Protein AF-A0A926A8Y8-F1 (afdb_monomer_lite)

Foldseek 3Di:
DDDDDDDDPPPLFDADEDDDDDDDDDDDDDDDDPPDVPPLAAPDDPLVVLVVLLPDDPVVNVVVLPPDDPVVSVVSVVVSVVLVPDDPVVSVVSSVSVLLCVLQVVLLVDPDPVVSLVSLVSHPPVNSVVSVVVVVVSVPDDPVVSVVVNVVVVVSCVVCYPDDPPPVPDPVVPDDPVRVVVVVVVVVVVVPDPPVSD

Sequence (198 aa):
MSPGFPKLLAAWLLLMGMGVEAQDQVPGVPAAASVRTIPTRALKSPVENFRRLLAMTVEERTGAMAIYPPLAREKLLTKLQEYQLLPEPLRELRLQSTELRWYLLPLLKMSDVAARTERVKSIPDPYQKLVATRLEEWDIWPPTLKQEVLDYESTMHYLVGRNAEVQPQLGVENLSAAERADLDRKAERWGKMPDGQR

Structure (mmCIF, N/CA/C/O backbone):
data_AF-A0A926A8Y8-F1
#
_entry.id   AF-A0A926A8Y8-F1
#
loop_
_atom_site.group_PDB
_atom_site.id
_atom_site.type_symbol
_atom_site.label_atom_id
_atom_site.label_alt_id
_atom_site.label_comp_id
_atom_site.label_asym_id
_atom_site.label_entity_id
_atom_site.label_seq_id
_atom_site.pdbx_PDB_ins_code
_atom_site.Cartn_x
_atom_site.Cartn_y
_atom_site.Cartn_z
_atom_site.occupancy
_atom_site.B_iso_or_equiv
_atom_site.auth_seq_id
_atom_site.auth_comp_id
_atom_site.auth_asym_id
_atom_site.auth_atom_id
_atom_site.pdbx_PDB_model_num
ATOM 1 N N . MET A 1 1 ? -11.874 -16.887 -33.356 1.00 31.03 1 MET A N 1
ATOM 2 C CA . MET A 1 1 ? -10.577 -16.347 -32.889 1.00 31.03 1 MET A CA 1
ATOM 3 C C . MET A 1 1 ? -10.766 -15.683 -31.528 1.00 31.03 1 MET A C 1
ATOM 5 O O . MET A 1 1 ? -11.366 -14.624 -31.433 1.00 31.03 1 MET A O 1
ATOM 9 N N . SER A 1 2 ? -10.346 -16.378 -30.476 1.00 39.59 2 SER A N 1
ATOM 10 C CA . SER A 1 2 ? -10.076 -15.913 -29.102 1.00 39.59 2 SER A CA 1
ATOM 11 C C . SER A 1 2 ? -9.370 -17.082 -28.408 1.00 39.59 2 SER A C 1
ATOM 13 O O . SER A 1 2 ? -9.675 -18.230 -28.745 1.00 39.59 2 SER A O 1
ATOM 15 N N . PRO A 1 3 ? -8.352 -16.821 -27.576 1.00 39.19 3 PRO A N 1
ATOM 16 C CA . PRO A 1 3 ? -8.559 -16.532 -26.148 1.00 39.19 3 PRO A CA 1
ATOM 17 C C . PRO A 1 3 ? -7.738 -15.294 -25.710 1.00 39.19 3 PRO A C 1
ATOM 19 O O . PRO A 1 3 ? -6.712 -14.985 -26.294 1.00 39.19 3 PRO A O 1
ATOM 22 N N . GLY A 1 4 ? -8.174 -14.444 -24.780 1.00 38.84 4 GLY A N 1
ATOM 23 C CA . GLY A 1 4 ? -8.329 -14.768 -23.365 1.00 38.84 4 GLY A CA 1
ATOM 24 C C . GLY A 1 4 ? -7.036 -14.460 -22.591 1.00 38.84 4 GLY A C 1
ATOM 25 O O . GLY A 1 4 ? -6.309 -15.385 -22.258 1.00 38.84 4 GLY A O 1
ATOM 26 N N . PHE A 1 5 ? -6.767 -13.184 -22.278 1.00 30.95 5 PHE A N 1
ATOM 27 C CA . PHE A 1 5 ? -5.850 -12.798 -21.192 1.00 30.95 5 PHE A CA 1
ATOM 28 C C . PHE A 1 5 ? -6.639 -11.978 -20.156 1.00 30.95 5 PHE A C 1
ATOM 30 O O . PHE A 1 5 ? -6.952 -10.809 -20.386 1.00 30.95 5 PHE A O 1
ATOM 37 N N . PRO A 1 6 ? -7.095 -12.628 -19.071 1.00 33.34 6 PRO A N 1
ATOM 38 C CA . PRO A 1 6 ? -8.153 -12.125 -18.212 1.00 33.34 6 PRO A CA 1
ATOM 39 C C . PRO A 1 6 ? -7.613 -11.211 -17.099 1.00 33.34 6 PRO A C 1
ATOM 41 O O . PRO A 1 6 ? -6.613 -11.504 -16.458 1.00 33.34 6 PRO A O 1
ATOM 44 N N . LYS A 1 7 ? -8.362 -10.146 -16.796 1.00 29.64 7 LYS A N 1
ATOM 45 C CA . LYS A 1 7 ? -8.773 -9.798 -15.421 1.00 29.64 7 LYS A CA 1
ATOM 46 C C . LYS A 1 7 ? -7.689 -9.724 -14.318 1.00 29.64 7 LYS A C 1
ATOM 48 O O . LYS A 1 7 ? -7.940 -10.203 -13.218 1.00 29.64 7 LYS A O 1
ATOM 53 N N . LEU A 1 8 ? -6.540 -9.077 -14.538 1.00 30.83 8 LEU A N 1
ATOM 54 C CA . LEU A 1 8 ? -5.579 -8.794 -13.444 1.00 30.83 8 LEU A CA 1
ATOM 55 C C . LEU A 1 8 ? -5.272 -7.306 -13.204 1.00 30.83 8 LEU A C 1
ATOM 57 O O . LEU A 1 8 ? -4.588 -6.973 -12.241 1.00 30.83 8 LEU A O 1
ATOM 61 N N . LEU A 1 9 ? -5.837 -6.398 -14.003 1.00 31.86 9 LEU A N 1
ATOM 62 C CA . LEU A 1 9 ? -5.645 -4.951 -13.822 1.00 31.86 9 LEU A CA 1
ATOM 63 C C . LEU A 1 9 ? -6.634 -4.308 -12.831 1.00 31.86 9 LEU A C 1
ATOM 65 O O . LEU A 1 9 ? -6.373 -3.227 -12.317 1.00 31.86 9 LEU A O 1
ATOM 69 N N . ALA A 1 10 ? -7.740 -4.980 -12.495 1.00 26.48 10 ALA A N 1
ATOM 70 C CA . ALA A 1 10 ? -8.815 -4.388 -11.690 1.00 26.48 10 ALA A CA 1
ATOM 71 C C . ALA A 1 10 ? -8.616 -4.476 -10.160 1.00 26.48 10 ALA A C 1
ATOM 73 O O . ALA A 1 10 ? -9.370 -3.857 -9.416 1.00 26.48 10 ALA A O 1
ATOM 74 N N . ALA A 1 11 ? -7.614 -5.212 -9.667 1.00 29.72 11 ALA A N 1
ATOM 75 C CA . ALA A 1 11 ? -7.401 -5.394 -8.223 1.00 29.72 11 ALA A CA 1
ATOM 76 C C . ALA A 1 11 ? -6.380 -4.419 -7.605 1.00 29.72 11 ALA A C 1
ATOM 78 O O . ALA A 1 11 ? -6.250 -4.353 -6.386 1.00 29.72 11 ALA A O 1
ATOM 79 N N . TRP A 1 12 ? -5.655 -3.646 -8.420 1.00 31.98 12 TRP A N 1
ATOM 80 C CA . TRP A 1 12 ? -4.458 -2.922 -7.969 1.00 31.98 12 TRP A CA 1
ATOM 81 C C . TRP A 1 12 ? -4.709 -1.548 -7.328 1.00 31.98 12 TRP A C 1
ATOM 83 O O . TRP A 1 12 ? -3.766 -0.871 -6.921 1.00 31.98 12 TRP A O 1
ATOM 93 N N . LEU A 1 13 ? -5.966 -1.118 -7.206 1.00 32.69 13 LEU A N 1
ATOM 94 C CA . LEU A 1 13 ? -6.271 0.310 -7.067 1.00 32.69 13 LEU A CA 1
ATOM 95 C C . LEU A 1 13 ? -7.016 0.765 -5.832 1.00 32.69 13 LEU A C 1
ATOM 97 O O . LEU A 1 13 ? -7.046 1.964 -5.564 1.00 32.69 13 LEU A O 1
ATOM 101 N N . LEU A 1 14 ? -7.600 -0.144 -5.062 1.00 34.31 14 LEU A N 1
ATOM 102 C CA . LEU A 1 14 ? -8.613 0.273 -4.094 1.00 34.31 14 LEU A CA 1
ATOM 103 C C . LEU A 1 14 ? -8.111 0.485 -2.664 1.00 34.31 14 LEU A C 1
ATOM 105 O O . LEU A 1 14 ? -8.901 0.488 -1.725 1.00 34.31 14 LEU A O 1
ATOM 109 N N . LEU A 1 15 ? -6.806 0.645 -2.459 1.00 33.22 15 LEU A N 1
ATOM 110 C CA . LEU A 1 15 ? -6.232 0.650 -1.116 1.00 33.22 15 LEU A CA 1
ATOM 111 C C . LEU A 1 15 ? -5.221 1.774 -0.942 1.00 33.22 15 LEU A C 1
ATOM 113 O O . LEU A 1 15 ? -4.021 1.554 -0.813 1.00 33.22 15 LEU A O 1
ATOM 117 N N . MET A 1 16 ? -5.738 3.003 -0.955 1.00 43.19 16 MET A N 1
ATOM 118 C CA . MET A 1 16 ? -4.988 4.197 -0.584 1.00 43.19 16 MET A CA 1
ATOM 119 C C . MET A 1 16 ? -5.448 4.801 0.732 1.00 43.19 16 MET A C 1
ATOM 121 O O . MET A 1 16 ? -6.629 4.826 1.063 1.00 43.19 16 MET A O 1
ATOM 125 N N . GLY A 1 17 ? -4.459 5.307 1.460 1.00 31.89 17 GLY A N 1
ATOM 126 C CA . GLY A 1 17 ? -4.623 6.134 2.638 1.00 31.89 17 GLY A CA 1
ATOM 127 C C . GLY A 1 17 ? -3.340 6.148 3.459 1.00 31.89 17 GLY A C 1
ATOM 128 O O . GLY A 1 17 ? -3.076 5.180 4.161 1.00 31.89 17 GLY A O 1
ATOM 129 N N . MET A 1 18 ? -2.626 7.279 3.399 1.00 35.69 18 MET A N 1
ATOM 130 C CA . MET A 1 18 ? -1.526 7.739 4.273 1.00 35.69 18 MET A CA 1
ATOM 131 C C . MET A 1 18 ? -0.094 7.626 3.724 1.00 35.69 18 MET A C 1
ATOM 133 O O . MET A 1 18 ? 0.638 6.684 4.011 1.00 35.69 18 MET A O 1
ATOM 137 N N . GLY A 1 19 ? 0.327 8.672 3.006 1.00 31.27 19 GLY A N 1
ATOM 138 C CA . GLY A 1 19 ? 1.721 9.117 2.972 1.00 31.27 19 GLY A CA 1
ATOM 139 C C . GLY A 1 19 ? 1.883 10.308 3.923 1.00 31.27 19 GLY A C 1
ATOM 140 O O . GLY A 1 19 ? 1.059 11.218 3.903 1.00 31.27 19 GLY A O 1
ATOM 141 N N . VAL A 1 20 ? 2.905 10.277 4.778 1.00 32.19 20 VAL A N 1
ATOM 142 C CA . VAL A 1 20 ? 3.382 11.438 5.545 1.00 32.19 20 VAL A CA 1
ATOM 143 C C . VAL A 1 20 ? 4.711 11.852 4.920 1.00 32.19 20 VAL A C 1
ATOM 145 O O . VAL A 1 20 ? 5.621 11.029 4.818 1.00 32.19 20 VAL A O 1
ATOM 148 N N . GLU A 1 21 ? 4.787 13.100 4.461 1.00 32.12 21 GLU A N 1
ATOM 149 C CA . GLU A 1 21 ? 5.974 13.725 3.871 1.00 32.12 21 GLU A CA 1
ATOM 150 C C . GLU A 1 21 ? 7.050 13.959 4.943 1.00 32.12 21 GLU A C 1
ATOM 152 O O . GLU A 1 21 ? 6.774 14.510 6.010 1.00 32.12 21 GLU A O 1
ATOM 157 N N . ALA A 1 22 ? 8.283 13.536 4.658 1.00 29.80 22 ALA A N 1
ATOM 158 C CA . ALA A 1 22 ? 9.459 13.881 5.447 1.00 29.80 22 ALA A CA 1
ATOM 159 C C . ALA A 1 22 ? 10.091 15.153 4.865 1.00 29.80 22 ALA A C 1
ATOM 161 O O . ALA A 1 22 ? 10.384 15.216 3.674 1.00 29.80 22 ALA A O 1
ATOM 162 N N . GLN A 1 23 ? 10.260 16.159 5.719 1.00 30.84 23 GLN A N 1
ATOM 163 C CA . GLN A 1 23 ? 10.780 17.487 5.404 1.00 30.84 23 GLN A CA 1
ATOM 164 C C . GLN A 1 23 ? 12.300 17.475 5.165 1.00 30.84 23 GLN A C 1
ATOM 166 O O . GLN A 1 23 ? 13.050 16.884 5.943 1.00 30.84 23 GLN A O 1
ATOM 171 N N . ASP A 1 24 ? 12.726 18.183 4.117 1.00 32.88 24 ASP A N 1
ATOM 172 C CA . ASP A 1 24 ? 14.119 18.479 3.767 1.00 32.88 24 ASP A CA 1
ATOM 173 C C . ASP A 1 24 ? 14.806 19.413 4.779 1.00 32.88 24 ASP A C 1
ATOM 175 O O . ASP A 1 24 ? 14.234 20.413 5.219 1.00 32.88 24 ASP A O 1
ATOM 179 N N . GLN A 1 25 ? 16.089 19.149 5.054 1.00 31.81 25 GLN A N 1
ATOM 180 C CA . GLN A 1 25 ? 17.046 20.140 5.557 1.00 31.81 25 GLN A CA 1
ATOM 181 C C . GLN A 1 25 ? 18.398 20.006 4.837 1.00 31.81 25 GLN A C 1
ATOM 183 O O . GLN A 1 25 ? 18.942 18.915 4.686 1.00 31.81 25 GLN A O 1
ATOM 188 N N . VAL A 1 26 ? 18.952 21.153 4.437 1.00 33.50 26 VAL A N 1
ATOM 189 C CA . VAL A 1 26 ? 20.251 21.381 3.769 1.00 33.50 26 VAL A CA 1
ATOM 190 C C . VAL A 1 26 ? 20.835 22.677 4.379 1.00 33.50 26 VAL A C 1
ATOM 192 O O . VAL A 1 26 ? 20.026 23.512 4.793 1.00 33.50 26 VAL A O 1
ATOM 195 N N . PRO A 1 27 ? 22.150 23.004 4.338 1.00 49.44 27 PRO A N 1
ATOM 196 C CA . PRO A 1 27 ? 23.402 22.223 4.403 1.00 49.44 27 PRO A CA 1
ATOM 197 C C . PRO A 1 27 ? 24.376 22.729 5.509 1.00 49.44 27 PRO A C 1
ATOM 199 O O . PRO A 1 27 ? 24.229 23.838 6.016 1.00 49.44 27 PRO A O 1
ATOM 202 N N . GLY A 1 28 ? 25.482 22.008 5.764 1.00 29.62 28 GLY A N 1
ATOM 203 C CA . GLY A 1 28 ? 26.740 22.681 6.141 1.00 29.62 28 GLY A CA 1
ATOM 204 C C . GLY A 1 28 ? 27.790 21.892 6.939 1.00 29.62 28 GLY A C 1
ATOM 205 O O . GLY A 1 28 ? 27.567 21.561 8.095 1.00 29.62 28 GLY A O 1
ATOM 206 N N . VAL A 1 29 ? 28.989 21.806 6.335 1.00 37.28 29 VAL A N 1
ATOM 207 C CA . VAL A 1 29 ? 30.358 21.608 6.888 1.00 37.28 29 VAL A CA 1
ATOM 208 C C . VAL A 1 29 ? 30.982 20.190 6.758 1.00 37.28 29 VAL A C 1
ATOM 210 O O . VAL A 1 29 ? 30.296 19.197 6.994 1.00 37.28 29 VAL A O 1
ATOM 213 N N . PRO A 1 30 ? 32.267 20.070 6.315 1.00 44.66 30 PRO A N 1
ATOM 214 C CA . PRO A 1 30 ? 32.766 18.912 5.568 1.00 44.66 30 PRO A CA 1
ATOM 215 C C . PRO A 1 30 ? 33.781 18.002 6.301 1.00 44.66 30 PRO A C 1
ATOM 217 O O . PRO A 1 30 ? 34.385 18.371 7.301 1.00 44.66 30 PRO A O 1
ATOM 220 N N . ALA A 1 31 ? 34.013 16.850 5.655 1.00 41.25 31 ALA A N 1
ATOM 221 C CA . ALA A 1 31 ? 35.246 16.053 5.562 1.00 41.25 31 ALA A CA 1
ATOM 222 C C . ALA A 1 31 ? 35.848 15.375 6.815 1.00 41.25 31 ALA A C 1
ATOM 224 O O . ALA A 1 31 ? 36.650 15.955 7.536 1.00 41.25 31 ALA A O 1
ATOM 225 N N . ALA A 1 32 ? 35.612 14.059 6.920 1.00 34.44 32 ALA A N 1
ATOM 226 C CA . ALA A 1 32 ? 36.650 13.032 7.124 1.00 34.44 32 ALA A CA 1
ATOM 227 C C . ALA A 1 32 ? 36.037 11.640 6.858 1.00 34.44 32 ALA A C 1
ATOM 229 O O . ALA A 1 32 ? 35.383 11.050 7.718 1.00 34.44 32 ALA A O 1
ATOM 230 N N . ALA A 1 33 ? 36.196 11.121 5.636 1.00 39.91 33 ALA A N 1
ATOM 231 C CA . ALA A 1 33 ? 35.603 9.853 5.212 1.00 39.91 33 ALA A CA 1
ATOM 232 C C . ALA A 1 33 ? 36.414 8.652 5.728 1.00 39.91 33 ALA A C 1
ATOM 234 O O . ALA A 1 33 ? 37.215 8.060 5.012 1.00 39.91 33 ALA A O 1
ATOM 235 N N . SER A 1 34 ? 36.179 8.263 6.981 1.00 39.78 34 SER A N 1
ATOM 236 C CA . SER A 1 34 ? 36.327 6.856 7.358 1.00 39.78 34 SER A CA 1
ATOM 237 C C . SER A 1 34 ? 35.150 6.106 6.749 1.00 39.78 34 SER A C 1
ATOM 239 O O . SER A 1 34 ? 34.004 6.396 7.099 1.00 39.78 34 SER A O 1
ATOM 241 N N . VAL A 1 35 ? 35.414 5.156 5.848 1.00 39.28 35 VAL A N 1
ATOM 242 C CA . VAL A 1 35 ? 34.403 4.211 5.351 1.00 39.28 35 VAL A CA 1
ATOM 243 C C . VAL A 1 35 ? 34.016 3.299 6.514 1.00 39.28 35 VAL A C 1
ATOM 245 O O . VAL A 1 35 ? 34.482 2.175 6.663 1.00 39.28 35 VAL A O 1
ATOM 248 N N . ARG A 1 36 ? 33.178 3.828 7.404 1.00 33.25 36 ARG A N 1
ATOM 249 C CA . ARG A 1 36 ? 32.334 3.024 8.268 1.00 33.25 36 ARG A CA 1
ATOM 250 C C . ARG A 1 36 ? 31.289 2.445 7.333 1.00 33.25 36 ARG A C 1
ATOM 252 O O . ARG A 1 36 ? 30.508 3.196 6.755 1.00 33.25 36 ARG A O 1
ATOM 259 N N . THR A 1 37 ? 31.284 1.129 7.159 1.00 34.84 37 THR A N 1
ATOM 260 C CA . THR A 1 37 ? 30.117 0.416 6.642 1.00 34.84 37 THR A CA 1
ATOM 261 C C . THR A 1 37 ? 28.975 0.693 7.612 1.00 34.84 37 THR A C 1
ATOM 263 O O . THR A 1 37 ? 28.837 0.026 8.637 1.00 34.84 37 THR A O 1
ATOM 266 N N . ILE A 1 38 ? 28.225 1.765 7.357 1.00 33.25 38 ILE A N 1
ATOM 267 C CA . ILE A 1 38 ? 27.002 2.070 8.085 1.00 33.25 38 ILE A CA 1
ATOM 268 C C . ILE A 1 38 ? 26.079 0.891 7.776 1.00 33.25 38 ILE A C 1
ATOM 270 O O . ILE A 1 38 ? 25.809 0.662 6.595 1.00 33.25 38 ILE A O 1
ATOM 274 N N . PRO A 1 39 ? 25.630 0.111 8.776 1.00 42.34 39 PRO A N 1
ATOM 275 C CA . PRO A 1 39 ? 24.645 -0.923 8.518 1.00 42.34 39 PRO A CA 1
ATOM 276 C C . PRO A 1 39 ? 23.452 -0.243 7.852 1.00 42.34 39 PRO A C 1
ATOM 278 O O . PRO A 1 39 ? 22.905 0.725 8.388 1.00 42.34 39 PRO A O 1
ATOM 281 N N . THR A 1 40 ? 23.105 -0.699 6.651 1.00 44.09 40 THR A N 1
ATOM 282 C CA . THR A 1 40 ? 21.963 -0.224 5.877 1.00 44.09 40 THR A CA 1
ATOM 283 C C . THR A 1 40 ? 20.723 -0.381 6.748 1.00 44.09 40 THR A C 1
ATOM 285 O O . THR A 1 40 ? 20.179 -1.471 6.906 1.00 44.09 40 THR A O 1
ATOM 288 N N . ARG A 1 41 ? 20.299 0.708 7.399 1.00 54.09 41 ARG A N 1
ATOM 289 C CA . ARG A 1 41 ? 19.090 0.708 8.220 1.00 54.09 41 ARG A CA 1
ATOM 290 C C . ARG A 1 41 ? 17.930 0.424 7.276 1.00 54.09 41 ARG A C 1
ATOM 292 O O . ARG A 1 41 ? 17.658 1.232 6.387 1.00 54.09 41 ARG A O 1
ATOM 299 N N . ALA A 1 42 ? 17.284 -0.725 7.462 1.00 60.97 42 ALA A N 1
ATOM 300 C CA . ALA A 1 42 ? 16.111 -1.086 6.686 1.00 60.97 42 ALA A CA 1
ATOM 301 C C . ALA A 1 42 ? 15.094 0.063 6.737 1.00 60.97 42 ALA A C 1
ATOM 303 O O . ALA A 1 42 ? 14.841 0.632 7.807 1.00 60.97 42 ALA A O 1
ATOM 304 N N . LEU A 1 43 ? 14.537 0.434 5.584 1.00 66.88 43 LEU A N 1
ATOM 305 C CA . LEU A 1 43 ? 13.449 1.407 5.547 1.00 66.88 43 LEU A CA 1
ATOM 306 C C . LEU A 1 43 ? 12.246 0.788 6.254 1.00 66.88 43 LEU A C 1
ATOM 308 O O . LEU A 1 43 ? 11.627 -0.145 5.740 1.00 66.88 43 LEU A O 1
ATOM 312 N N . LYS A 1 44 ? 11.903 1.302 7.431 1.00 78.38 44 LYS A N 1
ATOM 313 C CA . LYS A 1 44 ? 10.702 0.862 8.135 1.00 78.38 44 LYS A CA 1
ATOM 314 C C . LYS A 1 44 ? 9.471 1.449 7.463 1.00 78.38 44 LYS A C 1
ATOM 316 O O . LYS A 1 44 ? 9.370 2.663 7.297 1.00 78.38 44 LYS A O 1
ATOM 321 N N . SER A 1 45 ? 8.553 0.578 7.064 1.00 85.88 45 SER A N 1
ATOM 322 C CA . SER A 1 45 ? 7.272 0.981 6.497 1.00 85.88 45 SER A CA 1
ATOM 323 C C . SER A 1 45 ? 6.366 1.577 7.582 1.00 85.88 45 SER A C 1
ATOM 325 O O . SER A 1 45 ? 6.337 1.063 8.705 1.00 85.88 45 SER A O 1
ATOM 327 N N . PRO A 1 46 ? 5.550 2.599 7.268 1.00 85.69 46 PRO A N 1
ATOM 328 C CA . PRO A 1 46 ? 4.468 3.048 8.145 1.00 85.69 46 PRO A CA 1
ATOM 329 C C . PRO A 1 46 ? 3.502 1.917 8.539 1.00 85.69 46 PRO A C 1
ATOM 331 O O . PRO A 1 46 ? 2.918 1.957 9.624 1.00 85.69 46 PRO A O 1
ATOM 334 N N . VAL A 1 47 ? 3.376 0.879 7.699 1.00 89.94 47 VAL A N 1
ATOM 335 C CA . VAL A 1 47 ? 2.545 -0.306 7.965 1.00 89.94 47 VAL A CA 1
ATOM 336 C C . VAL A 1 47 ? 3.043 -1.086 9.186 1.00 89.94 47 VAL A C 1
ATOM 338 O O . VAL A 1 47 ? 2.224 -1.579 9.957 1.00 89.94 47 VAL A O 1
ATOM 341 N N . GLU A 1 48 ? 4.354 -1.134 9.443 1.00 89.00 48 GLU A N 1
ATOM 342 C CA . GLU A 1 48 ? 4.919 -1.771 10.644 1.00 89.00 48 GLU A CA 1
ATOM 343 C C . GLU A 1 48 ? 4.393 -1.102 11.922 1.00 89.00 48 GLU A C 1
ATOM 345 O O . GLU A 1 48 ? 4.025 -1.767 12.892 1.00 89.00 48 GLU A O 1
ATOM 350 N N . ASN A 1 49 ? 4.328 0.231 11.927 1.00 88.06 49 ASN A N 1
ATOM 351 C CA . ASN A 1 49 ? 3.793 0.973 13.062 1.00 88.06 49 ASN A CA 1
ATOM 352 C C . ASN A 1 49 ? 2.273 0.797 13.189 1.00 88.06 49 ASN A C 1
ATOM 354 O O . ASN A 1 49 ? 1.761 0.629 14.293 1.00 88.06 49 ASN A O 1
ATOM 358 N N . PHE A 1 50 ? 1.553 0.767 12.067 1.00 92.12 50 PHE A N 1
ATOM 359 C CA . PHE A 1 50 ? 0.115 0.500 12.063 1.00 92.12 50 PHE A CA 1
ATOM 360 C C . P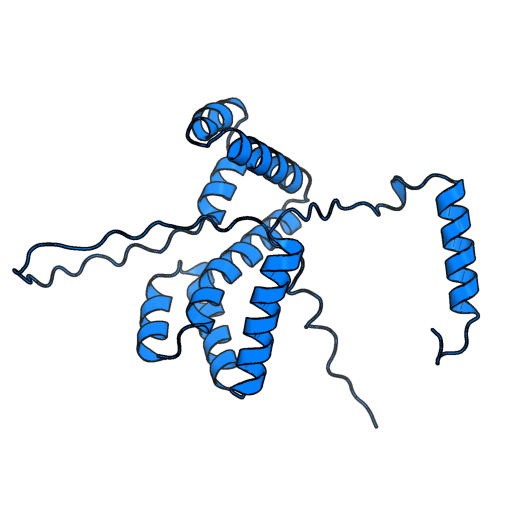HE A 1 50 ? -0.217 -0.906 12.595 1.00 92.12 50 PHE A C 1
ATOM 362 O O . PHE A 1 50 ? -1.127 -1.051 13.407 1.00 92.12 50 PHE A O 1
ATOM 369 N N . ARG A 1 51 ? 0.570 -1.931 12.230 1.00 93.69 51 ARG A N 1
ATOM 370 C CA . ARG A 1 51 ? 0.464 -3.285 12.802 1.00 93.69 51 ARG A CA 1
ATOM 371 C C . ARG A 1 51 ? 0.662 -3.282 14.316 1.00 93.69 51 ARG A C 1
ATOM 373 O O . ARG A 1 51 ? -0.113 -3.916 15.025 1.00 93.69 51 ARG A O 1
ATOM 380 N N . ARG A 1 52 ? 1.652 -2.535 14.820 1.00 92.31 52 ARG A N 1
ATOM 381 C CA . ARG A 1 52 ? 1.864 -2.374 16.269 1.00 92.31 52 ARG A CA 1
ATOM 382 C C . ARG A 1 52 ? 0.642 -1.761 16.954 1.00 92.31 52 ARG A C 1
ATOM 384 O O . ARG A 1 52 ? 0.182 -2.302 17.950 1.00 92.31 52 ARG A O 1
ATOM 391 N N . LEU A 1 53 ? 0.069 -0.699 16.389 1.00 92.31 53 LEU A N 1
ATOM 392 C CA . LEU A 1 53 ? -1.135 -0.058 16.933 1.00 92.31 53 LEU A CA 1
ATOM 393 C C . LEU A 1 53 ? -2.373 -0.972 16.913 1.00 92.31 53 LEU A C 1
ATOM 395 O O . LEU A 1 53 ? -3.192 -0.904 17.831 1.00 92.31 53 LEU A O 1
ATOM 399 N N . LEU A 1 54 ? -2.509 -1.825 15.891 1.00 93.50 54 LEU A N 1
ATOM 400 C CA . LEU A 1 54 ? -3.577 -2.828 15.810 1.00 93.50 54 LEU A CA 1
ATOM 401 C C . LEU A 1 54 ? -3.460 -3.909 16.890 1.00 93.50 54 LEU A C 1
ATOM 403 O O . LEU A 1 54 ? -4.488 -4.399 17.352 1.00 93.50 54 LEU A O 1
ATOM 407 N N . ALA A 1 55 ? -2.233 -4.276 17.267 1.00 94.00 55 ALA A N 1
ATOM 408 C CA . ALA A 1 55 ? -1.955 -5.307 18.265 1.00 94.00 55 ALA A CA 1
ATOM 409 C C . ALA A 1 55 ? -2.028 -4.803 19.720 1.00 94.00 55 ALA A C 1
ATOM 411 O O . ALA A 1 55 ? -2.198 -5.611 20.627 1.00 94.00 55 ALA A O 1
ATOM 412 N N . MET A 1 56 ? -1.903 -3.491 19.942 1.00 93.38 56 MET A N 1
ATOM 413 C CA . MET A 1 56 ? -1.985 -2.865 21.269 1.00 93.38 56 MET A CA 1
ATOM 414 C C . MET A 1 56 ? -3.387 -2.941 21.881 1.00 93.38 56 MET A C 1
ATOM 416 O O . MET A 1 56 ? -4.396 -2.835 21.165 1.00 93.38 56 MET A O 1
ATOM 420 N N . THR A 1 57 ? -3.438 -2.991 23.217 1.00 90.94 57 THR A N 1
ATOM 421 C CA . THR A 1 57 ? -4.680 -2.758 23.972 1.00 90.94 57 THR A CA 1
ATOM 422 C C . THR A 1 57 ? -5.147 -1.304 23.836 1.00 90.94 57 THR A C 1
ATOM 424 O O . THR A 1 57 ? -4.433 -0.436 23.322 1.00 90.94 57 THR A O 1
ATOM 427 N N . VAL A 1 58 ? -6.369 -1.008 24.286 1.00 87.56 58 VAL A N 1
ATOM 428 C CA . VAL A 1 58 ? -6.931 0.353 24.227 1.00 87.56 58 VAL A CA 1
ATOM 429 C C . VAL A 1 58 ? -6.095 1.332 25.066 1.00 87.56 58 VAL A C 1
ATOM 431 O O . VAL A 1 58 ? -5.850 2.467 24.646 1.00 87.56 58 VAL A O 1
ATOM 434 N N . GLU A 1 59 ? -5.602 0.882 26.216 1.00 88.12 59 GLU A N 1
ATOM 435 C CA . GLU A 1 59 ? -4.799 1.663 27.158 1.00 88.12 59 GLU A CA 1
ATOM 436 C C . GLU A 1 59 ? -3.418 1.983 26.572 1.00 88.12 59 GLU A C 1
ATOM 438 O O . GLU A 1 59 ? -3.023 3.150 26.505 1.00 88.12 59 GLU A O 1
ATOM 443 N N . GLU A 1 60 ? -2.712 0.966 26.067 1.00 91.62 60 GLU A N 1
ATOM 444 C CA . GLU A 1 60 ? -1.402 1.121 25.420 1.00 91.62 60 GLU A CA 1
ATOM 445 C C . GLU A 1 60 ? -1.489 2.040 24.199 1.00 91.62 60 GLU A C 1
ATOM 447 O O . GLU A 1 60 ? -0.663 2.940 24.005 1.00 91.62 60 GLU A O 1
ATOM 452 N N . ARG A 1 61 ? -2.542 1.856 23.395 1.00 92.38 61 ARG A N 1
ATOM 453 C CA . ARG A 1 61 ? -2.795 2.661 22.204 1.00 92.38 61 ARG A CA 1
ATOM 454 C C . ARG A 1 61 ? -3.026 4.123 22.558 1.00 92.38 61 ARG A C 1
ATOM 456 O O . ARG A 1 61 ? -2.498 4.988 21.869 1.00 92.38 61 ARG A O 1
ATOM 463 N N . THR A 1 62 ? -3.760 4.424 23.628 1.00 87.38 62 THR A N 1
ATOM 464 C CA . THR A 1 62 ? -4.016 5.813 24.047 1.00 87.38 62 THR A CA 1
ATOM 465 C C . THR A 1 62 ? -2.709 6.561 24.322 1.00 87.38 62 THR A C 1
ATOM 467 O O . THR A 1 62 ? -2.525 7.678 23.834 1.00 87.38 62 THR A O 1
ATOM 470 N N . GLY A 1 63 ? -1.765 5.916 25.017 1.00 87.56 63 GLY A N 1
ATOM 471 C CA . GLY A 1 63 ? -0.426 6.465 25.242 1.00 87.56 63 GLY A CA 1
ATOM 472 C C . GLY A 1 63 ? 0.364 6.634 23.942 1.00 87.56 63 GLY A C 1
ATOM 473 O O . GLY A 1 63 ? 0.888 7.715 23.668 1.00 87.56 63 GLY A O 1
ATOM 474 N N . ALA A 1 64 ? 0.389 5.605 23.089 1.00 86.62 64 ALA A N 1
ATOM 475 C CA . ALA A 1 64 ? 1.074 5.658 21.795 1.00 86.62 64 ALA A CA 1
ATOM 476 C C . ALA A 1 64 ? 0.492 6.723 20.847 1.00 86.62 64 ALA A C 1
ATOM 478 O O . ALA A 1 64 ? 1.207 7.268 20.008 1.00 86.62 64 ALA A O 1
ATOM 479 N N . MET A 1 65 ? -0.796 7.053 20.982 1.00 85.12 65 MET A N 1
ATOM 480 C CA . MET A 1 65 ? -1.477 8.029 20.135 1.00 85.12 65 MET A CA 1
ATOM 481 C C . MET A 1 65 ? -1.269 9.491 20.558 1.00 85.12 65 MET A C 1
ATOM 483 O O . MET A 1 65 ? -1.600 10.403 19.789 1.00 85.12 65 MET A O 1
ATOM 487 N N . ALA A 1 66 ? -0.698 9.733 21.741 1.00 87.44 66 ALA A N 1
ATOM 488 C CA . ALA A 1 66 ? -0.463 11.075 22.271 1.00 87.44 66 ALA A CA 1
ATOM 489 C C . ALA A 1 66 ? 0.474 11.915 21.384 1.00 87.44 66 ALA A C 1
ATOM 491 O O . ALA A 1 66 ? 0.317 13.132 21.315 1.00 87.44 66 ALA A O 1
ATOM 492 N N . ILE A 1 67 ? 1.385 11.264 20.651 1.00 84.12 67 ILE A N 1
ATOM 493 C CA . ILE A 1 67 ? 2.359 11.921 19.765 1.00 84.12 67 ILE A CA 1
ATOM 494 C C . ILE A 1 67 ? 1.739 12.487 18.477 1.00 84.12 67 ILE A C 1
ATOM 496 O O . ILE A 1 67 ? 2.375 13.286 17.794 1.00 84.12 67 ILE A O 1
ATOM 500 N N . TYR A 1 68 ? 0.522 12.066 18.116 1.00 81.31 68 TYR A N 1
ATOM 501 C CA . TYR A 1 68 ? -0.123 12.494 16.874 1.00 81.31 68 TYR A CA 1
ATOM 502 C C . TYR A 1 68 ? -0.980 13.750 17.084 1.00 81.31 68 TYR A C 1
ATOM 504 O O . TYR A 1 68 ? -1.716 13.817 18.079 1.00 81.31 68 TYR A O 1
ATOM 512 N N . PRO A 1 69 ? -0.971 14.698 16.123 1.00 86.25 69 PRO A N 1
ATOM 513 C CA . PRO A 1 69 ? -1.916 15.811 16.085 1.00 86.25 69 PRO A CA 1
ATOM 514 C C . PRO A 1 69 ? -3.378 15.330 16.072 1.00 86.25 69 PRO A C 1
ATOM 516 O O . PRO A 1 69 ? -3.643 14.247 15.542 1.00 86.25 69 PRO A O 1
ATOM 519 N N . PRO A 1 70 ? -4.345 16.130 16.566 1.00 84.00 70 PRO A N 1
ATOM 520 C CA . PRO A 1 70 ? -5.739 15.700 16.721 1.00 84.00 70 PRO A CA 1
ATOM 521 C C . PRO A 1 70 ? -6.365 15.114 15.448 1.00 84.00 70 PRO A C 1
ATOM 523 O O . PRO A 1 70 ? -6.866 13.993 15.470 1.00 84.00 70 PRO A O 1
ATOM 526 N N . LEU A 1 71 ? -6.240 15.813 14.315 1.00 80.44 71 LEU A N 1
ATOM 527 C CA . LEU A 1 71 ? -6.802 15.363 13.037 1.00 80.44 71 LEU A CA 1
ATOM 528 C C . LEU A 1 71 ? -6.151 14.065 12.528 1.00 80.44 71 LEU A C 1
ATOM 530 O O . LEU A 1 71 ? -6.816 13.198 11.966 1.00 80.44 71 LEU A O 1
ATOM 534 N N . ALA A 1 72 ? -4.839 13.910 12.721 1.00 78.06 72 ALA A N 1
ATOM 535 C CA . ALA A 1 72 ? -4.133 12.689 12.337 1.00 78.06 72 ALA A CA 1
ATOM 536 C C . ALA A 1 72 ? -4.543 11.509 13.231 1.00 78.06 72 ALA A C 1
ATOM 538 O O . ALA A 1 72 ? -4.725 10.396 12.740 1.00 78.06 72 ALA A O 1
ATOM 539 N N . ARG A 1 73 ? -4.736 11.766 14.531 1.00 84.94 73 ARG A N 1
ATOM 540 C CA . ARG A 1 73 ? -5.203 10.778 15.506 1.00 84.94 73 ARG A CA 1
ATOM 541 C C . ARG A 1 73 ? -6.595 10.259 15.153 1.00 84.94 73 ARG A C 1
ATOM 543 O O . ARG A 1 73 ? -6.785 9.049 15.135 1.00 84.94 73 ARG A O 1
ATOM 550 N N . GLU A 1 74 ? -7.534 11.145 14.838 1.00 84.75 74 GLU A N 1
ATOM 551 C CA . GLU A 1 74 ? -8.903 10.783 14.445 1.00 84.75 74 GLU A CA 1
ATOM 552 C C . GLU A 1 74 ? -8.923 9.886 13.200 1.00 84.75 74 GLU A C 1
ATOM 554 O O . GLU A 1 74 ? -9.520 8.805 13.204 1.00 84.75 74 GLU A O 1
ATOM 559 N N . LYS A 1 75 ? -8.182 10.275 12.155 1.00 81.75 75 LYS A N 1
ATOM 560 C CA . LYS A 1 75 ? -8.053 9.468 10.935 1.00 81.75 75 LYS A CA 1
ATOM 561 C C . LYS A 1 75 ? -7.424 8.101 11.214 1.00 81.75 75 LYS A C 1
ATOM 563 O O . LYS A 1 75 ? -7.864 7.091 10.666 1.00 81.75 75 LYS A O 1
ATOM 568 N N . LEU A 1 76 ? -6.404 8.058 12.070 1.00 83.81 76 LEU A N 1
ATOM 569 C CA . LEU A 1 76 ? -5.724 6.819 12.434 1.00 83.81 76 LEU A CA 1
ATOM 570 C C . LEU A 1 76 ? -6.633 5.891 13.253 1.00 83.81 76 LEU A C 1
ATOM 572 O O . LEU A 1 76 ? -6.672 4.699 12.968 1.00 83.81 76 LEU A O 1
ATOM 576 N N . LEU A 1 77 ? -7.406 6.425 14.205 1.00 87.94 77 LEU A N 1
ATOM 577 C CA . LEU A 1 77 ? -8.414 5.668 14.962 1.00 87.94 77 LEU A CA 1
ATOM 578 C C . LEU A 1 77 ? -9.477 5.069 14.044 1.00 87.94 77 LEU A C 1
ATOM 580 O O . LEU A 1 77 ? -9.760 3.876 14.143 1.00 87.94 77 LEU A O 1
ATOM 584 N N . THR A 1 78 ? -9.996 5.870 13.114 1.00 87.25 78 THR A N 1
ATOM 585 C CA . THR A 1 78 ? -10.979 5.421 12.118 1.00 87.25 78 THR A CA 1
ATOM 586 C C . THR A 1 78 ? -10.427 4.250 11.304 1.00 87.25 78 THR A C 1
ATOM 588 O O . THR A 1 78 ? -11.067 3.206 11.186 1.00 87.25 78 THR A O 1
ATOM 591 N N . LYS A 1 79 ? -9.180 4.354 10.821 1.00 86.06 79 LYS A N 1
ATOM 592 C CA . LYS A 1 79 ? -8.526 3.254 10.099 1.00 86.06 79 LYS A CA 1
ATOM 593 C C . LYS A 1 79 ? -8.270 2.029 10.970 1.00 86.06 79 LYS A C 1
ATOM 595 O O . LYS A 1 79 ? -8.438 0.914 10.488 1.00 86.06 79 LYS A O 1
ATOM 600 N N . LEU A 1 80 ? -7.889 2.195 12.235 1.00 90.62 80 LEU A N 1
ATOM 601 C CA . LEU A 1 80 ? -7.731 1.058 13.145 1.00 90.62 80 LEU A CA 1
ATOM 602 C C . LEU A 1 80 ? -9.055 0.307 13.315 1.00 90.62 80 LEU A C 1
ATOM 604 O O . LEU A 1 80 ? -9.062 -0.917 13.201 1.00 90.62 80 LEU A O 1
ATOM 608 N N . GLN A 1 81 ? -10.167 1.025 13.494 1.00 90.75 81 GLN A N 1
ATOM 609 C CA . GLN A 1 81 ? -11.497 0.424 13.587 1.00 90.75 81 GLN A CA 1
ATOM 610 C C . GLN A 1 81 ? -11.878 -0.320 12.298 1.00 90.75 81 GLN A C 1
ATOM 612 O O . GLN A 1 81 ? -12.287 -1.477 12.370 1.00 90.75 81 GLN A O 1
ATOM 617 N N . GLU A 1 82 ? -11.675 0.288 11.122 1.00 88.06 82 GLU A N 1
ATOM 618 C CA . GLU A 1 82 ? -11.911 -0.377 9.830 1.00 88.06 82 GLU A CA 1
ATOM 619 C C . GLU A 1 82 ? -11.162 -1.714 9.731 1.00 88.06 82 GLU A C 1
ATOM 621 O O . GLU A 1 82 ? -11.740 -2.725 9.342 1.00 88.06 82 GLU A O 1
ATOM 626 N N . TYR A 1 83 ? -9.876 -1.743 10.096 1.00 90.62 83 TYR A N 1
ATOM 627 C CA . TYR A 1 83 ? -9.071 -2.963 10.007 1.00 90.62 83 TYR A CA 1
ATOM 628 C C . TYR A 1 83 ? -9.458 -3.993 11.069 1.00 90.62 83 TYR A C 1
ATOM 630 O O . TYR A 1 8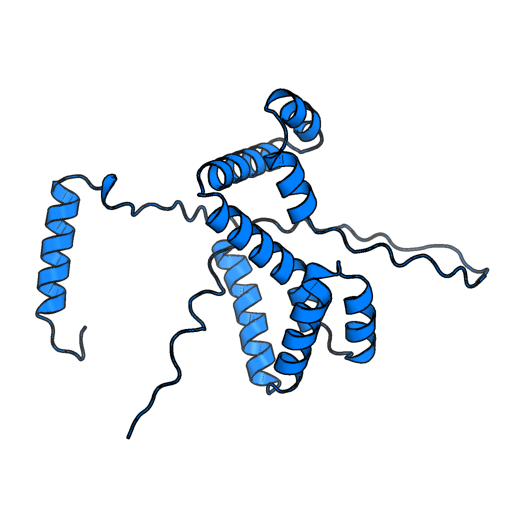3 ? -9.441 -5.185 10.770 1.00 90.62 83 TYR A O 1
ATOM 638 N N . GLN A 1 84 ? -9.837 -3.569 12.278 1.00 91.44 84 GLN A N 1
ATOM 639 C CA . GLN A 1 84 ? -10.315 -4.470 13.333 1.00 91.44 84 GLN A CA 1
ATOM 640 C C . GLN A 1 84 ? -11.597 -5.216 12.931 1.00 91.44 84 GLN A C 1
ATOM 642 O O . GLN A 1 84 ? -11.771 -6.363 13.339 1.00 91.44 84 GLN A O 1
ATOM 647 N N . LEU A 1 85 ? -12.441 -4.612 12.090 1.00 93.12 85 LEU A N 1
ATOM 648 C CA . LEU A 1 85 ? -13.650 -5.243 11.549 1.00 93.12 85 LEU A CA 1
ATOM 649 C C . LEU A 1 85 ? -13.369 -6.245 10.416 1.00 93.12 85 LEU A C 1
ATOM 651 O O . LEU A 1 85 ? -14.225 -7.072 10.106 1.00 93.12 85 LEU A O 1
ATOM 655 N N . LEU A 1 86 ? -12.188 -6.202 9.788 1.00 87.25 86 LEU A N 1
ATOM 656 C CA . LEU A 1 86 ? -11.829 -7.162 8.743 1.00 87.25 86 LEU A CA 1
ATOM 657 C C . LEU A 1 86 ? -11.505 -8.540 9.345 1.00 87.25 86 LEU A C 1
ATOM 659 O O . LEU A 1 86 ? -10.786 -8.598 10.354 1.00 87.25 86 LEU A O 1
ATOM 663 N N . PRO A 1 87 ? -11.918 -9.642 8.681 1.00 91.12 87 PRO A N 1
ATOM 664 C CA . PRO A 1 87 ? -11.392 -10.974 8.957 1.00 91.12 87 PRO A CA 1
ATOM 665 C C . PRO A 1 87 ? -9.864 -10.980 8.882 1.00 91.12 87 PRO A C 1
ATOM 667 O O . PRO A 1 87 ? -9.283 -10.346 7.998 1.00 91.12 87 PRO A O 1
ATOM 670 N N . GLU A 1 88 ? -9.212 -11.718 9.777 1.00 91.50 88 GLU A N 1
ATOM 671 C CA . GLU A 1 88 ? -7.751 -11.719 9.915 1.00 91.50 88 GLU A CA 1
ATOM 672 C C . GLU A 1 88 ? -6.995 -11.976 8.594 1.00 91.50 88 GLU A C 1
ATOM 674 O O . GLU A 1 88 ? -6.117 -11.171 8.270 1.00 91.50 88 GLU A O 1
ATOM 679 N N . PRO A 1 89 ? -7.362 -12.970 7.753 1.00 87.62 89 PRO A N 1
ATOM 680 C CA . PRO A 1 89 ? -6.660 -13.193 6.487 1.00 87.62 89 PRO A CA 1
ATOM 681 C C . PRO A 1 89 ? -6.782 -12.010 5.517 1.00 87.62 89 PRO A C 1
ATOM 683 O O . PRO A 1 89 ? -5.828 -11.661 4.825 1.00 87.62 89 PRO A O 1
ATOM 686 N N . LEU A 1 90 ? -7.950 -11.360 5.480 1.00 85.25 90 LEU A N 1
ATOM 687 C CA . LEU A 1 90 ? -8.194 -10.205 4.616 1.00 85.25 90 LEU A CA 1
ATOM 688 C C . LEU A 1 90 ? -7.464 -8.958 5.128 1.00 85.25 90 LEU A C 1
ATOM 690 O O . LEU A 1 90 ? -6.928 -8.181 4.336 1.00 85.25 90 LEU A O 1
ATOM 694 N N . ARG A 1 91 ? -7.418 -8.779 6.452 1.00 91.69 91 ARG A N 1
ATOM 695 C CA . ARG A 1 91 ? -6.657 -7.714 7.109 1.00 91.69 91 ARG A CA 1
ATOM 696 C C . ARG A 1 91 ? -5.179 -7.817 6.759 1.00 91.69 91 ARG A C 1
ATOM 698 O O . ARG A 1 91 ? -4.593 -6.828 6.326 1.00 91.69 91 ARG A O 1
ATOM 705 N N . GLU A 1 92 ? -4.594 -9.001 6.918 1.00 91.62 92 GLU A N 1
ATOM 706 C CA . GLU A 1 92 ? -3.171 -9.196 6.657 1.00 91.62 92 GLU A CA 1
ATOM 707 C C . GLU A 1 92 ? -2.848 -9.056 5.168 1.00 91.62 92 GLU A C 1
ATOM 709 O O . GLU A 1 92 ? -1.900 -8.354 4.824 1.00 91.62 92 GLU A O 1
ATOM 714 N N . LEU A 1 93 ? -3.687 -9.590 4.273 1.00 87.06 93 LEU A N 1
ATOM 715 C CA . LEU A 1 93 ? -3.530 -9.384 2.830 1.00 87.06 93 LEU A CA 1
ATOM 716 C C . LEU A 1 93 ? -3.506 -7.890 2.466 1.00 87.06 93 LEU A C 1
ATOM 718 O O . LEU A 1 93 ? -2.654 -7.434 1.698 1.00 87.06 93 LEU A O 1
ATOM 722 N N . ARG A 1 94 ? -4.420 -7.107 3.049 1.00 87.88 94 ARG A N 1
ATOM 723 C CA . ARG A 1 94 ? -4.498 -5.656 2.845 1.00 87.88 94 ARG A CA 1
ATOM 724 C C . ARG A 1 94 ? -3.240 -4.940 3.356 1.00 87.88 94 ARG A C 1
ATOM 726 O O . ARG A 1 94 ? -2.717 -4.061 2.666 1.00 87.88 94 ARG A O 1
ATOM 733 N N . LEU A 1 95 ? -2.732 -5.325 4.529 1.00 89.25 95 LEU A N 1
ATOM 734 C CA . LEU A 1 95 ? -1.500 -4.772 5.108 1.00 89.25 95 LEU A CA 1
ATOM 735 C C . LEU A 1 95 ? -0.273 -5.103 4.248 1.00 89.25 95 LEU A C 1
ATOM 737 O O . LEU A 1 95 ? 0.487 -4.198 3.908 1.00 89.25 95 LEU A O 1
ATOM 741 N N . GLN A 1 96 ? -0.121 -6.360 3.827 1.00 89.62 96 GLN A N 1
ATOM 742 C CA . GLN A 1 96 ? 0.984 -6.804 2.970 1.00 89.62 96 GLN A CA 1
ATOM 743 C C . GLN A 1 96 ? 0.979 -6.104 1.618 1.00 89.62 96 GLN A C 1
ATOM 745 O O . GLN A 1 96 ? 2.021 -5.641 1.164 1.00 89.62 96 GLN A O 1
ATOM 750 N N . SER A 1 97 ? -0.189 -5.967 0.984 1.00 87.19 97 SER A N 1
ATOM 751 C CA . SER A 1 97 ? -0.303 -5.246 -0.286 1.00 87.19 97 SER A CA 1
ATOM 752 C C . SER A 1 97 ? 0.090 -3.775 -0.138 1.00 87.19 97 SER A C 1
ATOM 754 O O . SER A 1 97 ? 0.755 -3.223 -1.016 1.00 87.19 97 SER A O 1
ATOM 756 N N . THR A 1 98 ? -0.308 -3.137 0.966 1.00 86.88 98 THR A N 1
ATOM 757 C CA . THR A 1 98 ? 0.038 -1.736 1.248 1.00 86.88 98 THR A CA 1
ATOM 758 C C . THR A 1 98 ? 1.541 -1.584 1.478 1.00 86.88 98 THR A C 1
ATOM 760 O O . THR A 1 98 ? 2.171 -0.676 0.938 1.00 86.88 98 THR A O 1
ATOM 763 N N . GLU A 1 99 ? 2.136 -2.498 2.241 1.00 90.25 99 GLU A N 1
ATOM 764 C CA . GLU A 1 99 ? 3.563 -2.489 2.550 1.00 90.25 99 GLU A CA 1
ATOM 765 C C . GLU A 1 99 ? 4.428 -2.808 1.324 1.00 90.25 99 GLU A C 1
ATOM 767 O O . GLU A 1 99 ? 5.428 -2.134 1.083 1.00 90.25 99 GLU A O 1
ATOM 772 N N . LEU A 1 100 ? 4.006 -3.753 0.484 1.00 90.12 100 LEU A N 1
ATOM 773 C CA . LEU A 1 100 ? 4.659 -4.024 -0.793 1.00 90.12 100 LEU A CA 1
ATOM 774 C C . LEU A 1 100 ? 4.657 -2.784 -1.691 1.00 90.12 100 LEU A C 1
ATOM 776 O O . LEU A 1 100 ? 5.695 -2.430 -2.248 1.00 90.12 100 LEU A O 1
ATOM 780 N N . ARG A 1 101 ? 3.510 -2.101 -1.817 1.00 87.88 101 ARG A N 1
ATOM 781 C CA . ARG A 1 101 ? 3.405 -0.868 -2.610 1.00 87.88 101 ARG A CA 1
ATOM 782 C C . ARG A 1 101 ? 4.340 0.219 -2.082 1.00 87.88 101 ARG A C 1
ATOM 784 O O . ARG A 1 101 ? 4.984 0.886 -2.889 1.00 87.88 101 ARG A O 1
ATOM 791 N N . TRP A 1 102 ? 4.435 0.370 -0.758 1.00 89.50 102 TRP A N 1
ATOM 792 C CA . TRP A 1 10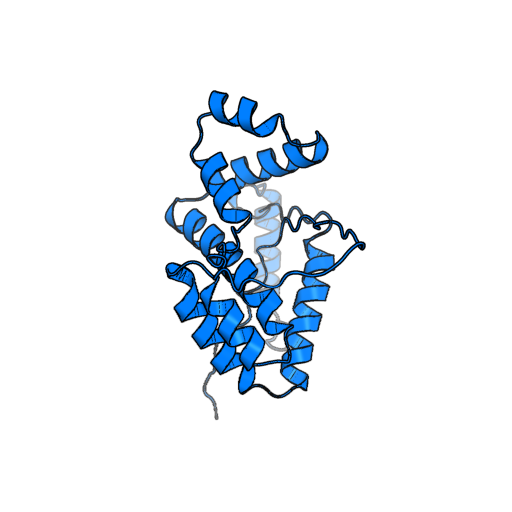2 ? 5.345 1.322 -0.114 1.00 89.50 102 TRP A CA 1
ATOM 793 C C . TRP A 1 102 ? 6.803 1.107 -0.538 1.00 89.50 102 TRP A C 1
ATOM 795 O O . TRP A 1 102 ? 7.508 2.072 -0.828 1.00 89.50 102 TRP A O 1
ATOM 805 N N . TYR A 1 103 ? 7.243 -0.150 -0.627 1.00 92.25 103 TYR A N 1
ATOM 806 C CA . TYR A 1 103 ? 8.596 -0.481 -1.073 1.00 92.25 103 TYR A CA 1
ATOM 807 C C . TYR A 1 103 ? 8.786 -0.380 -2.587 1.00 92.25 103 TYR A C 1
ATOM 809 O O . TYR A 1 103 ? 9.825 0.095 -3.037 1.00 92.25 103 TYR A O 1
ATOM 817 N N . LEU A 1 104 ? 7.808 -0.826 -3.375 1.00 93.06 104 LEU A N 1
ATOM 818 C CA . LEU A 1 104 ? 7.944 -0.950 -4.824 1.00 93.06 104 LEU A CA 1
ATOM 819 C C . LEU A 1 104 ? 7.867 0.403 -5.543 1.00 93.06 104 LEU A C 1
ATOM 821 O O . LEU A 1 104 ? 8.676 0.680 -6.425 1.00 93.06 104 LEU A O 1
ATOM 825 N N . LEU A 1 105 ? 6.910 1.256 -5.176 1.00 91.62 105 LEU A N 1
ATOM 826 C CA . LEU A 1 105 ? 6.602 2.468 -5.938 1.00 91.62 105 LEU A CA 1
ATOM 827 C C . LEU A 1 105 ? 7.783 3.452 -6.069 1.00 91.62 105 LEU A C 1
ATOM 829 O O . LEU A 1 105 ? 8.011 3.933 -7.182 1.00 91.62 105 LEU A O 1
ATOM 833 N N . PRO A 1 106 ? 8.567 3.750 -5.011 1.00 91.69 106 PRO A N 1
ATOM 834 C CA . PRO A 1 106 ? 9.744 4.607 -5.149 1.00 91.69 106 PRO A CA 1
ATOM 835 C C . PRO A 1 106 ? 10.770 4.040 -6.135 1.00 91.69 106 PRO A C 1
ATOM 837 O O . PRO A 1 106 ? 11.421 4.797 -6.845 1.00 91.69 106 PRO A O 1
ATOM 840 N N . LEU A 1 107 ? 10.886 2.712 -6.209 1.00 94.94 107 LEU A N 1
ATOM 841 C CA . LEU A 1 107 ? 11.843 2.022 -7.072 1.00 94.94 107 LEU A CA 1
ATOM 842 C C . LEU A 1 107 ? 11.403 2.044 -8.536 1.00 94.94 107 LEU A C 1
ATOM 844 O O . LEU A 1 107 ? 12.243 2.198 -9.415 1.00 94.94 107 LEU A O 1
ATOM 848 N N . LEU A 1 108 ? 10.100 1.961 -8.817 1.00 94.06 108 LEU A N 1
ATOM 849 C CA . LEU A 1 108 ? 9.579 2.106 -10.185 1.00 94.06 108 LEU A CA 1
ATOM 850 C C . LEU A 1 108 ? 9.890 3.486 -10.782 1.00 94.06 108 LEU A C 1
ATOM 852 O O . LEU A 1 108 ? 10.092 3.601 -11.988 1.00 94.06 108 LEU A O 1
ATOM 856 N N . LYS A 1 109 ? 9.961 4.514 -9.926 1.00 92.38 109 LYS A N 1
ATOM 857 C CA . LYS A 1 109 ? 10.291 5.900 -10.291 1.00 92.38 109 LYS A CA 1
ATOM 858 C C . LYS A 1 109 ? 11.802 6.132 -10.468 1.00 92.38 109 LYS A C 1
ATOM 860 O O . LYS A 1 109 ? 12.197 7.196 -10.936 1.00 92.38 109 LYS A O 1
ATOM 865 N N . MET A 1 110 ? 12.651 5.164 -10.108 1.00 93.69 110 MET A N 1
ATOM 866 C CA . MET A 1 110 ? 14.101 5.243 -10.311 1.00 93.69 110 MET A CA 1
ATOM 867 C C . MET A 1 110 ? 14.486 4.744 -11.707 1.00 93.69 110 MET A C 1
ATOM 869 O O . MET A 1 110 ? 14.209 3.596 -12.059 1.00 93.69 110 MET A O 1
ATOM 873 N N . SER A 1 111 ? 15.195 5.584 -12.463 1.00 88.31 111 SER A N 1
ATOM 874 C CA . SER A 1 111 ? 15.710 5.241 -13.798 1.00 88.31 111 SER A CA 1
ATOM 875 C C . SER A 1 111 ? 17.034 4.464 -13.771 1.00 88.31 111 SER A C 1
ATOM 877 O O . SER A 1 111 ? 17.352 3.771 -14.731 1.00 88.31 111 SER A O 1
ATOM 879 N N . ASP A 1 112 ? 17.815 4.576 -12.690 1.00 93.25 112 ASP A N 1
ATOM 880 C CA . ASP A 1 112 ? 19.097 3.877 -12.531 1.00 93.25 112 ASP A CA 1
ATOM 881 C C . ASP A 1 112 ? 18.891 2.475 -11.932 1.00 93.25 112 ASP A C 1
ATOM 883 O O . ASP A 1 112 ? 18.548 2.318 -10.755 1.00 93.25 112 ASP A O 1
ATOM 887 N N . VAL A 1 113 ? 19.141 1.452 -12.751 1.00 90.81 113 VAL A N 1
ATOM 888 C CA . VAL A 1 113 ? 18.997 0.033 -12.396 1.00 90.81 113 VAL A CA 1
ATOM 889 C C . VAL A 1 113 ? 19.982 -0.391 -11.302 1.00 90.81 113 VAL A C 1
ATOM 891 O O . VAL A 1 113 ? 19.605 -1.155 -10.408 1.00 90.81 113 VAL A O 1
ATOM 894 N N . ALA A 1 114 ? 21.223 0.100 -11.322 1.00 91.88 114 ALA A N 1
ATOM 895 C CA . ALA A 1 114 ? 22.238 -0.281 -10.340 1.00 91.88 114 ALA A CA 1
ATOM 896 C C . ALA A 1 114 ? 21.895 0.294 -8.960 1.00 91.88 114 ALA A C 1
ATOM 898 O O . ALA A 1 114 ? 21.855 -0.444 -7.971 1.00 91.88 114 ALA A O 1
ATOM 899 N N . ALA A 1 115 ? 21.542 1.583 -8.904 1.00 92.81 115 ALA A N 1
ATOM 900 C CA . ALA A 1 115 ? 21.095 2.227 -7.670 1.00 92.81 115 ALA A CA 1
ATOM 901 C C . ALA A 1 115 ? 19.819 1.575 -7.114 1.00 92.81 115 ALA A C 1
ATOM 903 O O . ALA A 1 115 ? 19.696 1.356 -5.906 1.00 92.81 115 ALA A O 1
ATOM 904 N N . ARG A 1 116 ? 18.873 1.221 -7.991 1.00 94.56 116 ARG A N 1
ATOM 905 C CA . ARG A 1 116 ? 17.634 0.541 -7.602 1.00 94.56 116 ARG A CA 1
ATOM 906 C C . ARG A 1 116 ? 17.892 -0.856 -7.040 1.00 94.56 116 ARG A C 1
ATOM 908 O O . ARG A 1 116 ? 17.301 -1.214 -6.025 1.00 94.56 116 ARG A O 1
ATOM 915 N N . THR A 1 117 ? 18.802 -1.614 -7.647 1.00 92.19 117 THR A N 1
ATOM 916 C CA . THR A 1 117 ? 19.198 -2.954 -7.178 1.00 92.19 117 THR A CA 1
ATOM 917 C C . THR A 1 117 ? 19.850 -2.888 -5.799 1.00 92.19 117 THR A C 1
ATOM 919 O O . THR A 1 117 ? 19.528 -3.686 -4.920 1.00 92.19 117 THR A O 1
ATOM 922 N N . GLU A 1 118 ? 20.715 -1.898 -5.565 1.00 92.94 118 GLU A N 1
ATOM 923 C CA . GLU A 1 118 ? 21.290 -1.668 -4.238 1.00 92.94 118 GLU A CA 1
ATOM 924 C C . GLU A 1 118 ? 20.203 -1.307 -3.218 1.00 92.94 118 GLU A C 1
ATOM 926 O O . GLU A 1 118 ? 20.190 -1.815 -2.096 1.00 92.94 118 GLU A O 1
ATOM 931 N N . ARG A 1 119 ? 19.218 -0.498 -3.624 1.00 91.81 119 ARG A N 1
ATOM 932 C CA . ARG A 1 119 ? 18.108 -0.109 -2.752 1.00 91.81 119 ARG A CA 1
ATOM 933 C C . ARG A 1 119 ? 17.246 -1.293 -2.319 1.00 91.81 119 ARG A C 1
ATOM 935 O O . ARG A 1 119 ? 16.787 -1.296 -1.174 1.00 91.81 119 ARG A O 1
ATOM 942 N N . VAL A 1 120 ? 17.071 -2.310 -3.165 1.00 93.88 120 VAL A N 1
ATOM 943 C CA . VAL A 1 120 ? 16.325 -3.534 -2.817 1.00 93.88 120 VAL A CA 1
ATOM 944 C C . VAL A 1 120 ? 16.923 -4.236 -1.597 1.00 93.88 120 VAL A C 1
ATOM 946 O O . VAL A 1 120 ? 16.170 -4.696 -0.744 1.00 93.88 120 VAL A O 1
ATOM 949 N N . LYS A 1 121 ? 18.250 -4.224 -1.424 1.00 92.50 121 LYS A N 1
ATOM 950 C CA . LYS A 1 121 ? 18.924 -4.844 -0.265 1.00 92.50 121 LYS A CA 1
ATOM 951 C C . LYS A 1 121 ? 18.560 -4.201 1.079 1.00 92.50 121 LYS A C 1
ATOM 953 O O . LYS A 1 121 ? 18.817 -4.776 2.128 1.00 92.50 121 LYS A O 1
ATOM 958 N N . SER A 1 122 ? 17.982 -2.997 1.062 1.00 90.31 122 SER A N 1
ATOM 959 C CA . SER A 1 122 ? 17.512 -2.295 2.267 1.00 90.31 122 SER A CA 1
ATOM 960 C C . SER A 1 122 ? 16.047 -2.581 2.628 1.00 90.31 122 SER A C 1
ATOM 962 O O . SER A 1 122 ? 15.541 -2.055 3.622 1.00 90.31 122 SER A O 1
ATOM 964 N N . ILE A 1 123 ? 15.346 -3.372 1.814 1.00 91.56 123 ILE A N 1
ATOM 965 C CA . ILE A 1 123 ? 13.966 -3.801 2.056 1.00 91.56 123 ILE A CA 1
ATOM 966 C C . ILE A 1 123 ? 13.989 -5.016 2.996 1.00 91.56 123 ILE A C 1
ATOM 968 O O . ILE A 1 123 ? 14.906 -5.826 2.896 1.00 91.56 123 ILE A O 1
ATOM 972 N N . PRO A 1 124 ? 13.009 -5.205 3.894 1.00 91.06 124 PRO A N 1
ATOM 973 C CA . PRO A 1 124 ? 12.904 -6.433 4.680 1.00 91.06 124 PRO A CA 1
ATOM 974 C C . PRO A 1 124 ? 12.786 -7.698 3.813 1.00 91.06 124 PRO A C 1
ATOM 976 O O . PRO A 1 124 ? 12.082 -7.699 2.800 1.00 91.06 124 PRO A O 1
ATOM 979 N N . ASP A 1 125 ? 13.416 -8.789 4.255 1.00 89.00 125 ASP A N 1
ATOM 980 C CA . ASP A 1 125 ? 13.510 -10.070 3.532 1.00 89.00 125 ASP A CA 1
ATOM 981 C C . ASP A 1 125 ? 12.192 -10.587 2.925 1.00 89.00 125 ASP A C 1
ATOM 983 O O . ASP A 1 125 ? 12.221 -11.012 1.766 1.00 89.00 125 ASP A O 1
ATOM 987 N N . PRO A 1 126 ? 11.023 -10.507 3.607 1.00 88.25 126 PRO A N 1
ATOM 988 C CA . PRO A 1 126 ? 9.761 -10.995 3.043 1.00 88.25 126 PRO A CA 1
ATOM 989 C C . PRO A 1 126 ? 9.367 -10.322 1.722 1.00 88.25 126 PRO A C 1
ATOM 991 O O . PRO A 1 126 ? 8.650 -10.913 0.917 1.00 88.25 126 PRO A O 1
ATOM 994 N N . TYR A 1 127 ? 9.839 -9.094 1.486 1.00 90.31 127 TYR A N 1
ATOM 995 C CA . TYR A 1 127 ? 9.483 -8.299 0.314 1.00 90.31 127 TYR A CA 1
ATOM 996 C C . TYR A 1 127 ? 10.593 -8.233 -0.735 1.00 90.31 127 TYR A C 1
ATOM 998 O O . TYR A 1 127 ? 10.281 -7.990 -1.899 1.00 90.31 127 TYR A O 1
ATOM 1006 N N . GLN A 1 128 ? 11.861 -8.474 -0.375 1.00 92.94 128 GLN A N 1
ATOM 1007 C CA . GLN A 1 128 ? 13.003 -8.316 -1.290 1.00 92.94 128 GLN A CA 1
ATOM 1008 C C . GLN A 1 128 ? 12.820 -9.090 -2.599 1.00 92.94 128 GLN A C 1
ATOM 1010 O O . GLN A 1 128 ? 12.893 -8.500 -3.676 1.00 92.94 128 GLN A O 1
ATOM 1015 N N . LYS A 1 129 ? 12.533 -10.399 -2.513 1.00 91.88 129 LYS A N 1
ATOM 1016 C CA . LYS A 1 129 ? 12.384 -11.262 -3.696 1.00 91.88 129 LYS A CA 1
ATOM 1017 C C . LYS A 1 129 ? 11.228 -10.806 -4.586 1.00 91.88 129 LYS A C 1
ATOM 1019 O O . LYS A 1 129 ? 11.392 -10.705 -5.795 1.00 91.88 129 LYS A O 1
ATOM 1024 N N . LEU A 1 130 ? 10.073 -10.514 -3.987 1.00 90.06 130 LEU A N 1
ATOM 1025 C CA . LEU A 1 130 ? 8.888 -10.095 -4.734 1.00 90.06 130 LEU A CA 1
ATOM 1026 C C . LEU A 1 130 ? 9.102 -8.740 -5.419 1.00 90.06 130 LEU A C 1
ATOM 1028 O O . LEU A 1 130 ? 8.728 -8.575 -6.576 1.00 90.06 130 LEU A O 1
ATOM 1032 N N . VAL A 1 131 ? 9.729 -7.787 -4.727 1.00 93.88 131 VAL A N 1
ATOM 1033 C CA . VAL A 1 131 ? 10.075 -6.482 -5.299 1.00 93.88 131 VAL A CA 1
ATOM 1034 C C . VAL A 1 131 ? 11.069 -6.642 -6.448 1.00 93.88 131 VAL A C 1
ATOM 1036 O O . VAL A 1 131 ? 10.838 -6.069 -7.507 1.00 93.88 131 VAL A O 1
ATOM 1039 N N . ALA A 1 132 ? 12.123 -7.447 -6.282 1.00 93.38 132 ALA A N 1
ATOM 1040 C CA . ALA A 1 132 ? 13.104 -7.699 -7.337 1.00 93.38 132 ALA A CA 1
ATOM 1041 C C . ALA A 1 132 ? 12.445 -8.263 -8.606 1.00 93.38 132 ALA A C 1
ATOM 1043 O O . ALA A 1 132 ? 12.604 -7.688 -9.679 1.00 93.38 132 ALA A O 1
ATOM 1044 N N . THR A 1 133 ? 11.613 -9.301 -8.473 1.00 91.38 133 THR A N 1
ATOM 1045 C CA . THR A 1 133 ? 10.879 -9.885 -9.609 1.00 91.38 133 THR A CA 1
ATOM 1046 C C . THR A 1 133 ? 9.980 -8.862 -10.309 1.00 91.38 133 THR A C 1
ATOM 1048 O O . THR A 1 133 ? 9.939 -8.809 -11.534 1.00 91.38 133 THR A O 1
ATOM 1051 N N . ARG A 1 134 ? 9.280 -8.001 -9.558 1.00 92.69 134 ARG A N 1
ATOM 1052 C CA . ARG A 1 134 ? 8.433 -6.954 -10.155 1.00 92.69 134 ARG A CA 1
ATOM 1053 C C . ARG A 1 134 ? 9.244 -5.891 -10.891 1.00 92.69 134 ARG A C 1
ATOM 1055 O O . ARG A 1 134 ? 8.760 -5.345 -11.875 1.00 92.69 134 ARG A O 1
ATOM 1062 N N . LEU A 1 135 ? 10.459 -5.594 -10.433 1.00 94.88 135 LEU A N 1
ATOM 1063 C CA . LEU A 1 135 ? 11.355 -4.659 -11.112 1.00 94.88 135 LEU A CA 1
ATOM 1064 C C . LEU A 1 135 ? 11.940 -5.245 -12.401 1.00 94.88 135 LEU A C 1
ATOM 1066 O O . LEU A 1 135 ? 12.041 -4.522 -13.387 1.00 94.88 135 LEU A O 1
ATOM 1070 N N . GLU A 1 136 ? 12.260 -6.538 -12.421 1.00 93.00 136 GLU A N 1
ATOM 1071 C CA . GLU A 1 136 ? 12.670 -7.239 -13.646 1.00 93.00 136 GLU A CA 1
ATOM 1072 C C . GLU A 1 136 ? 11.553 -7.204 -14.701 1.00 93.00 136 GLU A C 1
ATOM 1074 O O . GLU A 1 136 ? 11.795 -6.860 -15.856 1.00 93.00 136 GLU A O 1
ATOM 1079 N N . GLU A 1 137 ? 10.310 -7.488 -14.297 1.00 92.62 137 GLU A N 1
ATOM 1080 C CA . GLU A 1 137 ? 9.134 -7.374 -15.170 1.00 92.62 137 GLU A CA 1
ATOM 1081 C C . GLU A 1 137 ? 8.926 -5.936 -15.655 1.00 92.62 137 GLU A C 1
ATOM 1083 O O . GLU A 1 137 ? 8.682 -5.713 -16.843 1.00 92.62 137 GLU A O 1
ATOM 1088 N N . TRP A 1 138 ? 9.048 -4.963 -14.746 1.00 94.06 138 TRP A N 1
ATOM 1089 C CA . TRP A 1 138 ? 8.949 -3.545 -15.072 1.00 94.06 138 TRP A CA 1
ATOM 1090 C C . TRP A 1 138 ? 9.953 -3.163 -16.149 1.00 94.06 138 TRP A C 1
ATOM 1092 O O . TRP A 1 138 ? 9.575 -2.507 -17.111 1.00 94.06 138 TRP A O 1
ATOM 1102 N N . ASP A 1 139 ? 11.208 -3.597 -16.052 1.00 93.19 139 ASP A N 1
ATOM 1103 C CA . ASP A 1 139 ? 12.263 -3.190 -16.981 1.00 93.19 139 ASP A CA 1
ATOM 1104 C C . ASP A 1 139 ? 12.006 -3.590 -18.430 1.00 93.19 139 ASP A C 1
ATOM 1106 O O . ASP A 1 139 ? 12.363 -2.825 -19.328 1.00 93.19 139 ASP A O 1
ATOM 1110 N N . ILE A 1 140 ? 11.298 -4.697 -18.649 1.00 94.38 140 ILE A N 1
ATOM 1111 C CA . ILE A 1 140 ? 10.911 -5.187 -19.978 1.00 94.38 140 ILE A CA 1
ATOM 1112 C C . ILE A 1 140 ? 9.901 -4.245 -20.654 1.00 94.38 140 ILE A C 1
ATOM 1114 O O . ILE A 1 140 ? 9.809 -4.204 -21.883 1.00 94.38 140 ILE A O 1
ATOM 1118 N N . TRP A 1 141 ? 9.129 -3.478 -19.880 1.00 92.38 141 TRP A N 1
ATOM 1119 C CA . TRP A 1 141 ? 8.034 -2.687 -20.432 1.00 92.38 141 TRP A CA 1
ATOM 1120 C C . TRP A 1 141 ? 8.538 -1.483 -21.247 1.00 92.38 141 TRP A C 1
ATOM 1122 O O . TRP A 1 141 ? 9.494 -0.805 -20.839 1.00 92.38 141 TRP A O 1
ATOM 1132 N N . PRO A 1 142 ? 7.867 -1.156 -22.371 1.00 94.44 142 PRO A N 1
ATOM 1133 C CA . PRO A 1 142 ? 8.108 0.070 -23.117 1.00 94.44 142 PRO A CA 1
ATOM 1134 C C . PRO A 1 142 ? 8.007 1.318 -22.225 1.00 94.44 142 PRO A C 1
ATOM 1136 O O . PRO A 1 142 ? 7.137 1.370 -21.350 1.00 94.44 142 PRO A O 1
ATOM 1139 N N . PRO A 1 143 ? 8.824 2.360 -22.467 1.00 92.94 143 PRO A N 1
ATOM 1140 C CA . PRO A 1 143 ? 8.782 3.596 -21.683 1.00 92.94 143 PRO A CA 1
ATOM 1141 C C . PRO A 1 143 ? 7.400 4.260 -21.618 1.00 92.94 143 PRO A C 1
ATOM 1143 O O . PRO A 1 143 ? 7.052 4.831 -20.590 1.00 92.94 143 PRO A O 1
ATOM 1146 N N . THR A 1 144 ? 6.597 4.156 -22.683 1.00 91.69 144 THR A N 1
ATOM 1147 C CA . THR A 1 144 ? 5.233 4.706 -22.730 1.00 91.69 144 THR A CA 1
ATOM 1148 C C . THR A 1 144 ? 4.309 4.026 -21.724 1.00 91.69 144 THR A C 1
ATOM 1150 O O . THR A 1 144 ? 3.675 4.710 -20.930 1.00 91.69 144 THR A O 1
ATOM 1153 N N . LEU A 1 145 ? 4.306 2.689 -21.679 1.00 90.50 145 LEU A N 1
ATOM 1154 C CA . LEU A 1 145 ? 3.501 1.930 -20.717 1.00 90.50 145 LEU A CA 1
ATOM 1155 C C . LEU A 1 145 ? 3.961 2.168 -19.278 1.00 90.50 145 LEU A C 1
ATOM 1157 O O . LEU A 1 145 ? 3.137 2.277 -18.374 1.00 90.50 145 LEU A O 1
ATOM 1161 N N . LYS A 1 146 ? 5.277 2.287 -19.058 1.00 92.00 146 LYS A N 1
ATOM 1162 C CA . LYS A 1 146 ? 5.816 2.667 -17.747 1.00 92.00 146 LYS A CA 1
ATOM 1163 C C . LYS A 1 146 ? 5.253 4.013 -17.296 1.00 92.00 146 LYS A C 1
ATOM 1165 O O . LYS A 1 146 ? 4.840 4.143 -16.147 1.00 92.00 146 LYS A O 1
ATOM 1170 N N . GLN A 1 147 ? 5.205 4.994 -18.196 1.00 92.25 147 GLN A N 1
ATOM 1171 C CA . GLN A 1 147 ? 4.648 6.296 -17.856 1.00 92.25 147 GLN A CA 1
ATOM 1172 C C . GLN A 1 147 ? 3.148 6.239 -17.567 1.00 92.25 147 GLN A C 1
ATOM 1174 O O . GLN A 1 147 ? 2.720 6.726 -16.529 1.00 92.25 147 GLN A O 1
ATOM 1179 N N . GLU A 1 148 ? 2.362 5.554 -18.401 1.00 90.00 148 GLU A N 1
ATOM 1180 C CA . GLU A 1 148 ? 0.917 5.409 -18.177 1.00 90.00 148 GLU A CA 1
ATOM 1181 C C . GLU A 1 148 ? 0.594 4.847 -16.784 1.00 90.00 148 GLU A C 1
ATOM 1183 O O . GLU A 1 148 ? -0.309 5.336 -16.105 1.00 90.00 148 GLU A O 1
ATOM 1188 N N . VAL A 1 149 ? 1.360 3.856 -16.313 1.00 88.50 149 VAL A N 1
ATOM 1189 C CA . VAL A 1 149 ? 1.182 3.295 -14.965 1.00 88.50 149 VAL A CA 1
ATOM 1190 C C . VAL A 1 149 ? 1.523 4.302 -13.868 1.00 88.50 149 VAL A C 1
ATOM 1192 O O . VAL A 1 149 ? 0.790 4.389 -12.881 1.00 88.50 149 VAL A O 1
ATOM 1195 N N . LEU A 1 150 ? 2.616 5.054 -14.011 1.00 90.25 150 LEU A N 1
ATOM 1196 C CA . LEU A 1 150 ? 3.024 6.053 -13.018 1.00 90.25 150 LEU A CA 1
ATOM 1197 C C . LEU A 1 150 ? 2.057 7.246 -12.975 1.00 90.25 150 LEU A C 1
ATOM 1199 O O . LEU A 1 150 ? 1.701 7.706 -11.888 1.00 90.25 150 LEU A O 1
ATOM 1203 N N . ASP A 1 151 ? 1.582 7.697 -14.133 1.00 88.50 151 ASP A N 1
ATOM 1204 C CA . ASP A 1 151 ? 0.586 8.761 -14.258 1.00 88.50 151 ASP A CA 1
ATOM 1205 C C . ASP A 1 151 ? -0.746 8.343 -13.642 1.00 88.50 151 ASP A C 1
ATOM 1207 O O . ASP A 1 151 ? -1.372 9.099 -12.891 1.00 88.50 151 ASP A O 1
ATOM 1211 N N . TYR A 1 152 ? -1.168 7.110 -13.907 1.00 84.75 152 TYR A N 1
ATOM 1212 C CA . TYR A 1 152 ? -2.376 6.559 -13.326 1.00 84.75 152 TYR A CA 1
ATOM 1213 C C . TYR A 1 152 ? -2.261 6.388 -11.804 1.00 84.75 152 TYR A C 1
ATOM 1215 O O . TYR A 1 152 ? -3.191 6.732 -11.074 1.00 84.75 152 TYR A O 1
ATOM 1223 N N . GLU A 1 153 ? -1.111 5.933 -11.299 1.00 81.88 153 GLU A N 1
ATOM 1224 C CA . GLU A 1 153 ? -0.830 5.844 -9.861 1.00 81.88 153 GLU A CA 1
ATOM 1225 C C . GLU A 1 153 ? -0.953 7.209 -9.177 1.00 81.88 153 GLU A C 1
ATOM 1227 O O . GLU A 1 153 ? -1.655 7.336 -8.169 1.00 81.88 153 GLU A O 1
ATOM 1232 N N . SER A 1 154 ? -0.328 8.228 -9.768 1.00 76.88 154 SER A N 1
ATOM 1233 C CA . SER A 1 154 ? -0.372 9.613 -9.299 1.00 76.88 154 SER A CA 1
ATOM 1234 C C . SER A 1 154 ? -1.796 10.181 -9.326 1.00 76.88 154 SER A C 1
ATOM 1236 O O . SER A 1 154 ? -2.285 10.730 -8.334 1.00 76.88 154 SER A O 1
ATOM 1238 N N . THR A 1 155 ? -2.513 9.977 -10.435 1.00 75.38 155 THR A N 1
ATOM 1239 C CA . THR A 1 155 ? -3.893 10.453 -10.619 1.00 75.38 155 THR A CA 1
ATOM 1240 C C . THR A 1 155 ? -4.828 9.814 -9.604 1.00 75.38 155 THR A C 1
ATOM 1242 O O . THR A 1 155 ? -5.627 10.490 -8.955 1.00 75.38 155 THR A O 1
ATOM 1245 N N . MET A 1 156 ? -4.702 8.506 -9.402 1.00 69.00 156 MET A N 1
ATOM 1246 C CA . MET A 1 156 ? -5.502 7.802 -8.413 1.00 69.00 156 MET A CA 1
ATOM 1247 C C . MET A 1 156 ? -5.175 8.283 -7.008 1.00 69.00 156 MET A C 1
ATOM 1249 O O . MET A 1 156 ? -6.090 8.415 -6.196 1.00 69.00 156 MET A O 1
ATOM 1253 N N . HIS A 1 157 ? -3.908 8.594 -6.711 1.00 65.38 157 HIS A N 1
ATOM 1254 C CA . HIS A 1 157 ? -3.527 9.161 -5.419 1.00 65.38 157 HIS A CA 1
ATOM 1255 C C . HIS A 1 157 ? -4.217 10.490 -5.156 1.00 65.38 157 HIS A C 1
ATOM 1257 O O . HIS A 1 157 ? -4.689 10.726 -4.048 1.00 65.38 157 HIS A O 1
ATOM 1263 N N . TYR A 1 158 ? -4.380 11.318 -6.179 1.00 58.66 158 TYR A N 1
ATOM 1264 C CA . TYR A 1 158 ? -5.156 12.541 -6.062 1.00 58.66 158 TYR A CA 1
ATOM 1265 C C . TYR A 1 158 ? -6.654 12.274 -5.827 1.00 58.66 158 TYR A C 1
ATOM 1267 O O . TYR A 1 158 ? -7.258 12.882 -4.941 1.00 58.66 158 TYR A O 1
ATOM 1275 N N . LEU A 1 159 ? -7.246 11.348 -6.589 1.00 54.81 159 LEU A N 1
ATOM 1276 C CA . LEU A 1 159 ? -8.683 11.052 -6.540 1.00 54.81 159 LEU A CA 1
ATOM 1277 C C . LEU A 1 159 ? -9.109 10.357 -5.240 1.00 54.81 159 LEU A C 1
ATOM 1279 O O . LEU A 1 159 ? -10.144 10.690 -4.667 1.00 54.81 159 LEU A O 1
ATOM 1283 N N . VAL A 1 160 ? -8.311 9.407 -4.755 1.00 59.75 160 VAL A N 1
ATOM 1284 C CA . VAL A 1 160 ? -8.627 8.600 -3.565 1.00 59.75 160 VAL A CA 1
ATOM 1285 C C . VAL A 1 160 ? -7.948 9.163 -2.308 1.00 59.75 160 VAL A C 1
ATOM 1287 O O . VAL A 1 160 ? -8.461 9.036 -1.199 1.00 59.75 160 VAL A O 1
ATOM 1290 N N . GLY A 1 161 ? -6.798 9.824 -2.445 1.00 49.66 161 GLY A N 1
ATOM 1291 C CA . GLY A 1 161 ? -5.924 10.189 -1.326 1.00 49.66 161 GLY A CA 1
ATOM 1292 C C . GLY A 1 161 ? -6.239 11.501 -0.609 1.00 49.66 161 GLY A C 1
ATOM 1293 O O . GLY A 1 161 ? -5.619 11.758 0.421 1.00 49.66 161 GLY A O 1
ATOM 1294 N N . ARG A 1 162 ? -7.195 12.324 -1.072 1.00 43.28 162 ARG A N 1
ATOM 1295 C CA . ARG A 1 162 ? -7.523 13.579 -0.365 1.00 43.28 162 ARG A CA 1
ATOM 1296 C C . ARG A 1 162 ? -8.555 13.446 0.742 1.00 43.28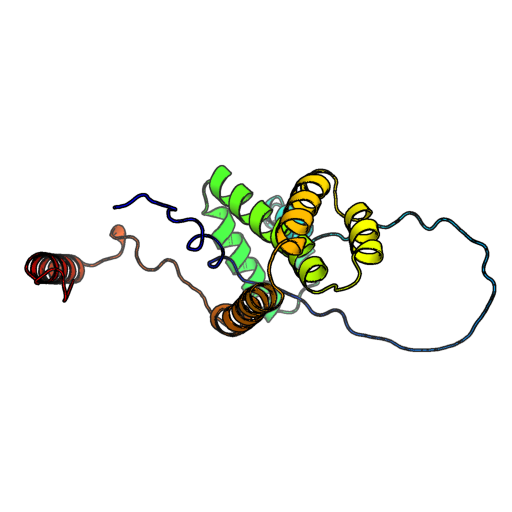 162 ARG A C 1
ATOM 1298 O O . ARG A 1 162 ? -8.342 14.062 1.774 1.00 43.28 162 ARG A O 1
ATOM 1305 N N . ASN A 1 163 ? -9.623 12.677 0.547 1.00 41.25 163 ASN A N 1
ATOM 1306 C CA . ASN A 1 163 ? -10.723 12.500 1.511 1.00 41.25 163 ASN A CA 1
ATOM 1307 C C . ASN A 1 163 ? -11.651 11.334 1.117 1.00 41.25 163 ASN A C 1
ATOM 1309 O O . ASN A 1 163 ? -12.809 11.320 1.526 1.00 41.25 163 ASN A O 1
ATOM 1313 N N . ALA A 1 164 ? -11.210 10.379 0.285 1.00 40.78 164 ALA A N 1
ATOM 1314 C CA . ALA A 1 164 ? -12.093 9.284 -0.096 1.00 40.78 164 ALA A CA 1
ATOM 1315 C C . ALA A 1 164 ? -12.190 8.285 1.063 1.00 40.78 164 ALA A C 1
ATOM 1317 O O . ALA A 1 164 ? -11.511 7.257 1.111 1.00 40.78 164 ALA A O 1
ATOM 1318 N N . GLU A 1 165 ? -13.079 8.581 2.006 1.00 43.69 165 GLU A N 1
ATOM 1319 C CA . GLU A 1 165 ? -13.867 7.534 2.627 1.00 43.69 165 GLU A CA 1
ATOM 1320 C C . GLU A 1 165 ? -14.616 6.833 1.492 1.00 43.69 165 GLU A C 1
ATOM 1322 O O . GLU A 1 165 ? -15.747 7.175 1.157 1.00 43.69 165 GLU A O 1
ATOM 1327 N N . VAL A 1 166 ? -13.990 5.828 0.870 1.00 41.97 166 VAL A N 1
ATOM 1328 C CA . VAL A 1 166 ? -14.772 4.748 0.268 1.00 41.97 166 VAL A CA 1
ATOM 1329 C C . VAL A 1 166 ? -15.335 3.978 1.449 1.00 41.97 166 VAL A C 1
ATOM 1331 O O . VAL A 1 166 ? -14.830 2.941 1.872 1.00 41.97 166 VAL A O 1
ATOM 1334 N N . GLN A 1 167 ? -16.339 4.588 2.060 1.00 37.44 167 GLN A N 1
ATOM 1335 C CA . GLN A 1 167 ? -17.224 3.951 2.997 1.00 37.44 167 GLN A CA 1
ATOM 1336 C C . GLN A 1 167 ? -17.760 2.737 2.226 1.00 37.44 167 GLN A C 1
ATOM 1338 O O . GLN A 1 167 ? -18.226 2.920 1.096 1.00 37.44 167 GLN A O 1
ATOM 1343 N N . PRO A 1 168 ? -17.622 1.499 2.733 1.00 40.75 168 PRO A N 1
ATOM 1344 C CA . PRO A 1 168 ? -18.164 0.317 2.073 1.00 40.75 168 PRO A CA 1
ATOM 1345 C C . PRO A 1 168 ? -19.693 0.335 2.211 1.00 40.75 168 PRO A C 1
ATOM 1347 O O . PRO A 1 168 ? -20.310 -0.508 2.850 1.00 40.75 168 PRO A O 1
ATOM 1350 N N . GLN A 1 169 ? -20.318 1.353 1.634 1.00 46.22 169 GLN A N 1
ATOM 1351 C CA . GLN A 1 169 ? -21.748 1.505 1.495 1.00 46.22 169 GLN A CA 1
ATOM 1352 C C . GLN A 1 169 ? -22.082 0.725 0.233 1.00 46.22 169 GLN A C 1
ATOM 1354 O O . GLN A 1 169 ? -22.027 1.275 -0.858 1.00 46.22 169 GLN A O 1
ATOM 1359 N N . LEU A 1 170 ? -22.264 -0.584 0.378 1.00 44.16 170 LEU A N 1
ATOM 1360 C CA . LEU A 1 170 ? -23.164 -1.428 -0.419 1.00 44.16 170 LEU A CA 1
ATOM 1361 C C . LEU A 1 170 ? -23.056 -2.870 0.103 1.00 44.16 170 LEU A C 1
ATOM 1363 O O . LEU A 1 170 ? -22.875 -3.830 -0.640 1.00 44.16 170 LEU A O 1
ATOM 1367 N N . GLY A 1 171 ? -23.179 -3.037 1.421 1.00 48.56 171 GLY A N 1
ATOM 1368 C CA . GLY A 1 171 ? -23.736 -4.279 1.934 1.00 48.56 171 GLY A CA 1
ATOM 1369 C C . GLY A 1 171 ? -25.223 -4.268 1.598 1.00 48.56 171 GLY A C 1
ATOM 1370 O O . GLY A 1 171 ? -25.932 -3.358 2.025 1.00 48.56 171 GLY A O 1
ATOM 1371 N N . VAL A 1 172 ? -25.707 -5.259 0.845 1.00 55.84 172 VAL A N 1
ATOM 1372 C CA . VAL A 1 172 ? -27.142 -5.441 0.523 1.00 55.84 172 VAL A CA 1
ATOM 1373 C C . VAL A 1 172 ? -28.014 -5.421 1.796 1.00 55.84 172 VAL A C 1
ATOM 1375 O O . VAL A 1 172 ? -29.202 -5.091 1.769 1.00 55.84 172 VAL A O 1
ATOM 1378 N N . GLU A 1 173 ? -27.386 -5.722 2.931 1.00 56.78 173 GLU A N 1
ATOM 1379 C CA . GLU A 1 173 ? -27.923 -5.721 4.289 1.00 56.78 173 GLU A CA 1
ATOM 1380 C C . GLU A 1 173 ? -28.414 -4.342 4.765 1.00 56.78 173 GLU A C 1
ATOM 1382 O O . GLU A 1 173 ? -29.442 -4.290 5.434 1.00 56.78 173 GLU A O 1
ATOM 1387 N N . ASN A 1 174 ? -27.783 -3.238 4.342 1.00 56.28 174 ASN A N 1
ATOM 1388 C CA . ASN A 1 174 ? -28.159 -1.871 4.746 1.00 56.28 174 ASN A CA 1
ATOM 1389 C C . ASN A 1 174 ? -29.198 -1.204 3.831 1.00 56.28 174 ASN A C 1
ATOM 1391 O O . ASN A 1 174 ? -29.631 -0.089 4.108 1.00 56.28 174 ASN A O 1
ATOM 1395 N N . LEU A 1 175 ? -29.602 -1.862 2.742 1.00 66.19 175 LEU A N 1
ATOM 1396 C CA . LEU A 1 175 ? -30.633 -1.336 1.849 1.00 66.19 175 LEU A CA 1
ATOM 1397 C C . LEU A 1 175 ? -32.018 -1.509 2.474 1.00 66.19 175 LEU A C 1
ATOM 1399 O O . LEU A 1 175 ? -32.388 -2.611 2.893 1.00 66.19 175 LEU A O 1
ATOM 1403 N N . SER A 1 176 ? -32.819 -0.448 2.472 1.00 77.12 176 SER A N 1
ATOM 1404 C CA . SER A 1 176 ? -34.240 -0.555 2.793 1.00 77.12 176 SER A CA 1
ATOM 1405 C C . SER A 1 176 ? -34.958 -1.448 1.772 1.00 77.12 176 SER A C 1
ATOM 1407 O O . SER A 1 176 ? -34.516 -1.627 0.633 1.00 77.12 176 SER A O 1
ATOM 1409 N N . ALA A 1 177 ? -36.112 -2.003 2.152 1.00 77.44 177 ALA A N 1
ATOM 1410 C CA . ALA A 1 177 ? -3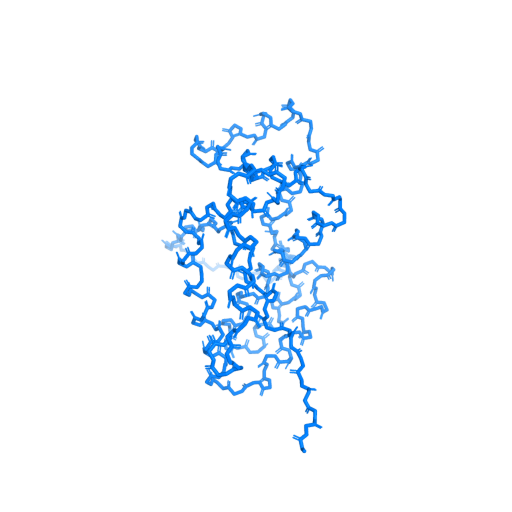6.909 -2.837 1.248 1.00 77.44 177 ALA A CA 1
ATOM 1411 C C . ALA A 1 177 ? -37.288 -2.103 -0.057 1.00 77.44 177 ALA A C 1
ATOM 1413 O O . ALA A 1 177 ? -37.344 -2.719 -1.120 1.00 77.44 177 ALA A O 1
ATOM 1414 N N . ALA A 1 178 ? -37.493 -0.783 0.013 1.00 77.31 178 ALA A N 1
ATOM 1415 C CA . ALA A 1 178 ? -37.804 0.047 -1.146 1.00 77.31 178 ALA A CA 1
ATOM 1416 C C . ALA A 1 178 ? -36.608 0.193 -2.103 1.00 77.31 178 ALA A C 1
ATOM 1418 O O . ALA A 1 178 ? -36.785 0.121 -3.319 1.00 77.31 178 ALA A O 1
ATOM 1419 N N . GLU A 1 179 ? -35.396 0.349 -1.567 1.00 71.69 179 GLU A N 1
ATOM 1420 C CA . GLU A 1 179 ? -34.168 0.457 -2.363 1.00 71.69 179 GLU A CA 1
ATOM 1421 C C . GLU A 1 179 ? -33.795 -0.878 -3.014 1.00 71.69 179 GLU A C 1
ATOM 1423 O O . GLU A 1 179 ? -33.404 -0.894 -4.179 1.00 71.69 179 GLU A O 1
ATOM 1428 N N . ARG A 1 180 ? -33.993 -2.005 -2.314 1.00 77.31 180 ARG A N 1
ATOM 1429 C CA . ARG A 1 180 ? -33.815 -3.348 -2.899 1.00 77.31 180 ARG A CA 1
ATOM 1430 C C . ARG A 1 180 ? -34.759 -3.570 -4.078 1.00 77.31 180 ARG A C 1
ATOM 1432 O O . ARG A 1 180 ? -34.305 -3.900 -5.167 1.00 77.31 180 ARG A O 1
ATOM 1439 N N . ALA A 1 181 ? -36.044 -3.270 -3.892 1.00 80.12 181 ALA A N 1
ATOM 1440 C CA . ALA A 1 181 ? -37.034 -3.389 -4.958 1.00 80.12 181 ALA A CA 1
ATOM 1441 C C . ALA A 1 181 ? -36.720 -2.478 -6.159 1.00 80.12 181 ALA A C 1
ATOM 1443 O O . ALA A 1 181 ? -37.032 -2.818 -7.299 1.00 80.12 181 ALA A O 1
ATOM 1444 N N . ASP A 1 182 ? -36.114 -1.311 -5.932 1.00 80.50 182 ASP A N 1
ATOM 1445 C CA . ASP A 1 182 ? -35.694 -0.426 -7.017 1.00 80.50 182 ASP A CA 1
ATOM 1446 C C . ASP A 1 182 ? -34.476 -0.948 -7.787 1.00 80.50 182 ASP A C 1
ATOM 1448 O O . ASP A 1 182 ? -34.436 -0.854 -9.018 1.00 80.50 182 ASP A O 1
ATOM 1452 N N . LEU A 1 183 ? -33.512 -1.541 -7.084 1.00 78.81 183 LEU A N 1
ATOM 1453 C CA . LEU A 1 183 ? -32.354 -2.184 -7.698 1.00 78.81 183 LEU A CA 1
ATOM 1454 C C . LEU A 1 183 ? -32.750 -3.422 -8.501 1.00 78.81 183 LEU A C 1
ATOM 1456 O O . LEU A 1 183 ? -32.285 -3.560 -9.630 1.00 78.81 183 LEU A O 1
ATOM 1460 N N . ASP A 1 184 ? -33.659 -4.251 -7.987 1.00 83.69 184 ASP A N 1
ATOM 1461 C CA . ASP A 1 184 ? -34.167 -5.426 -8.702 1.00 83.69 184 ASP A CA 1
ATOM 1462 C C . ASP A 1 184 ? -34.845 -5.016 -10.018 1.00 83.69 184 ASP A C 1
ATOM 1464 O O . ASP A 1 184 ? -34.529 -5.545 -11.084 1.00 83.69 184 ASP A O 1
ATOM 1468 N N . ARG A 1 185 ? -35.683 -3.969 -9.993 1.00 84.31 185 ARG A N 1
ATOM 1469 C CA . ARG A 1 185 ? -36.296 -3.410 -11.214 1.00 84.31 185 ARG A CA 1
ATOM 1470 C C . ARG A 1 185 ? -35.261 -2.882 -12.206 1.00 84.31 185 ARG A C 1
ATOM 1472 O O . ARG A 1 185 ? -35.423 -3.034 -13.418 1.00 84.31 185 ARG A O 1
ATOM 1479 N N . LYS A 1 186 ? -34.206 -2.223 -11.719 1.00 81.50 186 LYS A N 1
ATOM 1480 C CA . LYS A 1 186 ? -33.114 -1.716 -12.567 1.00 81.50 186 LYS A CA 1
ATOM 1481 C C . LYS A 1 186 ? -32.296 -2.861 -13.168 1.00 81.50 186 LYS A C 1
ATOM 1483 O O . LYS A 1 186 ? -31.967 -2.785 -14.351 1.00 81.50 186 LYS A O 1
ATOM 1488 N N . ALA A 1 187 ? -32.029 -3.917 -12.403 1.00 82.94 187 ALA A N 1
ATOM 1489 C CA . ALA A 1 187 ? -31.321 -5.112 -12.853 1.00 82.94 187 ALA A CA 1
ATOM 1490 C C . ALA A 1 187 ? -32.125 -5.882 -13.910 1.00 82.94 187 ALA A C 1
ATOM 1492 O O . ALA A 1 187 ? -31.585 -6.231 -14.958 1.00 82.94 187 ALA A O 1
ATOM 1493 N N . GLU A 1 188 ? -33.433 -6.055 -13.706 1.00 87.06 188 GLU A N 1
ATOM 1494 C CA . GLU A 1 188 ? -34.326 -6.639 -14.713 1.00 87.06 188 GLU A CA 1
ATOM 1495 C C . GLU A 1 188 ? -34.366 -5.811 -16.000 1.00 87.06 188 GLU A C 1
ATOM 1497 O O . GLU A 1 188 ? -34.367 -6.361 -17.104 1.00 87.06 188 GLU A O 1
ATOM 1502 N N . ARG A 1 189 ? -34.394 -4.479 -15.874 1.00 85.38 189 ARG A N 1
ATOM 1503 C CA . ARG A 1 189 ? -34.368 -3.578 -17.030 1.00 85.38 189 ARG A CA 1
ATOM 1504 C C . ARG A 1 189 ? -33.060 -3.707 -17.806 1.00 85.38 189 ARG A C 1
ATOM 1506 O O . ARG A 1 189 ? -33.100 -3.751 -19.032 1.00 85.38 189 ARG A O 1
ATOM 1513 N N . TRP A 1 190 ? -31.931 -3.803 -17.111 1.00 74.00 190 TRP A N 1
ATOM 1514 C CA . TRP A 1 190 ? -30.619 -3.983 -17.731 1.00 74.00 190 TRP A CA 1
ATOM 1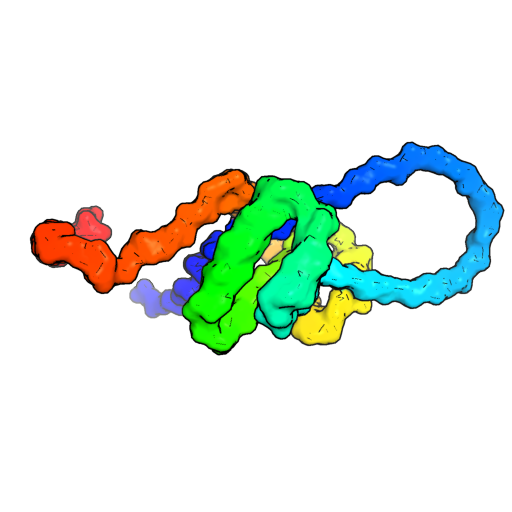515 C C . TRP A 1 190 ? -30.496 -5.359 -18.404 1.00 74.00 190 TRP A C 1
ATOM 1517 O O . TRP A 1 190 ? -30.075 -5.446 -19.556 1.00 74.00 190 TRP A O 1
ATOM 1527 N N . GLY A 1 191 ? -30.980 -6.430 -17.767 1.00 81.19 191 GLY A N 1
ATOM 1528 C CA . GLY A 1 191 ? -31.002 -7.775 -18.359 1.00 81.19 191 GLY A CA 1
ATOM 1529 C C . GLY A 1 191 ? -31.803 -7.870 -19.665 1.00 81.19 191 GLY A C 1
ATOM 1530 O O . GLY A 1 191 ? -31.521 -8.721 -20.506 1.00 81.19 191 GLY A O 1
ATOM 1531 N N . LYS A 1 192 ? -32.765 -6.961 -19.873 1.00 88.75 192 LYS A N 1
ATOM 1532 C CA . LYS A 1 192 ? -33.588 -6.870 -21.090 1.00 88.75 192 LYS A CA 1
ATOM 1533 C C . LYS A 1 192 ? -32.996 -5.973 -22.185 1.00 88.75 192 LYS A C 1
ATOM 1535 O O . LYS A 1 192 ? -33.548 -5.939 -23.282 1.00 88.75 192 LYS A O 1
ATOM 1540 N N . MET A 1 193 ? -31.902 -5.252 -21.930 1.00 87.69 193 MET A N 1
ATOM 1541 C CA . MET A 1 193 ? -31.263 -4.413 -22.954 1.00 87.69 193 MET A CA 1
ATOM 1542 C C . MET A 1 193 ? -30.511 -5.268 -23.993 1.00 87.69 193 MET A C 1
ATOM 1544 O O . MET A 1 193 ? -30.105 -6.380 -23.667 1.00 87.69 193 MET A O 1
ATOM 1548 N N . PRO A 1 194 ? -30.329 -4.814 -25.247 1.00 81.75 194 PRO A N 1
ATOM 1549 C CA . PRO A 1 194 ? -29.473 -5.489 -26.230 1.00 81.75 194 PRO A CA 1
ATOM 1550 C C . PRO A 1 194 ? -27.997 -5.442 -25.816 1.00 81.75 194 PRO A C 1
ATOM 1552 O O . PRO A 1 194 ? -27.583 -4.474 -25.188 1.00 81.75 194 PRO A O 1
ATOM 1555 N N . ASP A 1 195 ? -27.182 -6.422 -26.220 1.00 70.56 195 ASP A N 1
ATOM 1556 C CA . ASP A 1 195 ? -25.775 -6.540 -25.784 1.00 70.56 195 ASP A CA 1
ATOM 1557 C C . ASP A 1 195 ? -24.903 -5.308 -26.105 1.00 70.56 195 ASP A C 1
ATOM 1559 O O . ASP A 1 195 ? -23.916 -5.067 -25.424 1.00 70.56 195 ASP A O 1
ATOM 1563 N N . GLY A 1 196 ? -25.273 -4.492 -27.100 1.00 69.19 196 GLY A N 1
ATOM 1564 C CA . GLY A 1 196 ? -24.585 -3.229 -27.412 1.00 69.19 196 GLY A CA 1
ATOM 1565 C C . GLY A 1 196 ? -24.941 -2.047 -26.496 1.00 69.19 196 GLY A C 1
ATOM 1566 O O . GLY A 1 196 ? -24.348 -0.981 -26.626 1.00 69.19 196 GLY A O 1
ATOM 1567 N N . GLN A 1 197 ? -25.929 -2.214 -25.613 1.00 58.94 197 GLN A N 1
ATOM 1568 C CA . GLN A 1 197 ? -26.359 -1.239 -24.601 1.00 58.94 197 GLN A CA 1
ATOM 1569 C C . GLN A 1 197 ? -26.286 -1.805 -23.172 1.00 58.94 197 GLN A C 1
ATOM 1571 O O . GLN A 1 197 ? -26.659 -1.101 -22.233 1.00 58.94 197 GLN A O 1
ATOM 1576 N N . ARG A 1 198 ? -25.857 -3.067 -23.011 1.00 54.84 198 ARG A N 1
ATOM 1577 C CA . ARG A 1 198 ? -25.569 -3.660 -21.703 1.00 54.84 198 ARG A CA 1
ATOM 1578 C C . ARG A 1 198 ? -24.162 -3.321 -21.236 1.00 54.84 198 ARG A C 1
ATOM 1580 O O . ARG A 1 198 ? -23.261 -3.190 -22.088 1.00 54.84 198 ARG A O 1
#

Secondary structure (DSSP, 8-state):
--------STTSSS------PPPP---------------------HHHHHHHHHHS-HHHHHHHHTTS-HHHHHHHHHHHHHHHHS-HHHHHHHHHHHHHHHHHHHHHT---HHHHHHHHTTS-HHHHHHHHHHHHHHHHS-HHHHHHHHHHHHHHHHHHHTT--------GGGS-HHHHHHHHHHHHHHHTS-TTT-

pLDDT: mean 72.86, std 23.05, range [26.48, 94.94]

Radius of gyration: 22.58 Å; chains: 1; bounding box: 74×39×60 Å